Protein AF-A0A2Z6P5Q9-F1 (afdb_monomer)

Sequence (227 aa):
MSSSTPSVDDLASAINTLILSQQSFQTSVANDIHDLRSRLGPPGFTPPPREITPTTTIKLDIPRFDGTDPLGWIFKITQFFDYHSTPEDQRLRIASFYMDGEALTWFQWMHQNGQLMTWTTFLHALETRFAPSQYEDPKGALFKLSQTTSVKEYQAQFESLANHIVGLPPSCYLSCFISGLKPAIRREVLAFQPVTLVQAISLAKLQEEKFADRGSQQPRSTQSNNH

Mean predicted aligned error: 17.82 Å

Structure (mmCIF, N/CA/C/O backbone):
data_AF-A0A2Z6P5Q9-F1
#
_entry.id   AF-A0A2Z6P5Q9-F1
#
loop_
_atom_site.group_PDB
_atom_site.id
_atom_site.type_symbol
_atom_site.label_atom_id
_atom_site.label_alt_id
_atom_site.label_comp_id
_atom_site.label_asym_id
_atom_site.label_entity_id
_atom_site.label_seq_id
_atom_site.pdbx_PDB_ins_code
_atom_site.Cartn_x
_atom_site.Cartn_y
_atom_site.Cartn_z
_atom_site.occupancy
_atom_site.B_iso_or_equiv
_atom_site.auth_seq_id
_atom_site.auth_comp_id
_atom_site.auth_asym_id
_atom_site.auth_atom_id
_atom_site.pdbx_PDB_model_num
ATOM 1 N N . MET A 1 1 ? -7.887 -68.429 -63.163 1.00 44.84 1 MET A N 1
ATOM 2 C CA . MET A 1 1 ? -8.112 -67.096 -62.567 1.00 44.84 1 MET A CA 1
ATOM 3 C C . MET A 1 1 ? -8.786 -66.255 -63.637 1.00 44.84 1 MET A C 1
ATOM 5 O O . MET A 1 1 ? -8.120 -65.841 -64.573 1.00 44.84 1 MET A O 1
ATOM 9 N N . SER A 1 2 ? -10.115 -66.166 -63.600 1.00 42.38 2 SER A N 1
ATOM 10 C CA . SER A 1 2 ? -10.920 -65.564 -64.668 1.00 42.38 2 SER A CA 1
ATOM 11 C C . SER A 1 2 ? -10.861 -64.039 -64.579 1.00 42.38 2 SER A C 1
ATOM 13 O O . SER A 1 2 ? -11.285 -63.472 -63.577 1.00 42.38 2 SER A O 1
ATOM 15 N N . SER A 1 3 ? -10.332 -63.378 -65.606 1.00 54.75 3 SER A N 1
ATOM 16 C CA . SER A 1 3 ? -10.448 -61.930 -65.784 1.00 54.75 3 SER A CA 1
ATOM 17 C C . SER A 1 3 ? -11.785 -61.633 -66.464 1.00 54.75 3 SER A C 1
ATOM 19 O O . SER A 1 3 ? -11.907 -61.782 -67.681 1.00 54.75 3 SER A O 1
ATOM 21 N N . SER A 1 4 ? -12.802 -61.274 -65.683 1.00 61.75 4 SER A N 1
ATOM 22 C CA . SER A 1 4 ? -14.088 -60.830 -66.224 1.00 61.75 4 SER A CA 1
ATOM 23 C C . SER A 1 4 ? -13.901 -59.497 -66.948 1.00 61.75 4 SE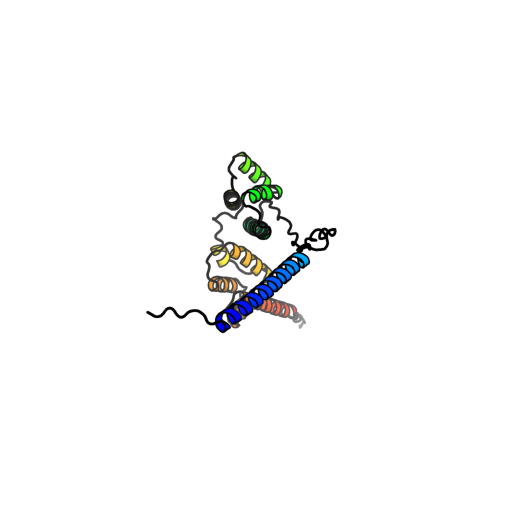R A C 1
ATOM 25 O O . SER A 1 4 ? -13.450 -58.520 -66.355 1.00 61.75 4 SER A O 1
ATOM 27 N N . THR A 1 5 ? -14.218 -59.466 -68.240 1.00 68.12 5 THR A N 1
ATOM 28 C CA . THR A 1 5 ? -14.309 -58.231 -69.024 1.00 68.12 5 THR A CA 1
ATOM 29 C C . THR A 1 5 ? -15.456 -57.377 -68.475 1.00 68.12 5 THR A C 1
ATOM 31 O O . THR A 1 5 ? -16.544 -57.933 -68.301 1.00 68.12 5 THR A O 1
ATOM 34 N N . PRO A 1 6 ? -15.256 -56.075 -68.196 1.00 68.69 6 PRO A N 1
ATOM 35 C CA . PRO A 1 6 ? -16.324 -55.220 -67.681 1.00 68.69 6 PRO A CA 1
ATOM 36 C C . PRO A 1 6 ? -17.496 -55.182 -68.671 1.00 68.69 6 PRO A C 1
ATOM 38 O O . PRO A 1 6 ? -17.287 -55.048 -69.880 1.00 68.69 6 PRO A O 1
ATOM 41 N N . SER A 1 7 ? -18.718 -55.345 -68.158 1.00 78.00 7 SER A N 1
ATOM 42 C CA . SER A 1 7 ? -19.945 -55.292 -68.957 1.00 78.00 7 SER A CA 1
ATOM 43 C C . SER A 1 7 ? -20.171 -53.875 -69.497 1.00 78.00 7 SER A C 1
ATOM 45 O O . SER A 1 7 ? -19.699 -52.890 -68.926 1.00 78.00 7 SER A O 1
ATOM 47 N N . VAL A 1 8 ? -20.939 -53.747 -70.581 1.00 77.00 8 VAL A N 1
ATOM 48 C CA . VAL A 1 8 ? -21.380 -52.440 -71.105 1.00 77.00 8 VAL A CA 1
ATOM 49 C C . VAL A 1 8 ? -22.119 -51.638 -70.025 1.00 77.00 8 VAL A C 1
ATOM 51 O O . VAL A 1 8 ? -21.954 -50.421 -69.946 1.00 77.00 8 VAL A O 1
ATOM 54 N N . ASP A 1 9 ? -22.855 -52.319 -69.144 1.00 77.50 9 ASP A N 1
ATOM 55 C CA . ASP A 1 9 ? -23.535 -51.702 -68.001 1.00 77.50 9 ASP A CA 1
ATOM 56 C C . ASP A 1 9 ? -22.552 -51.151 -66.955 1.00 77.50 9 ASP A C 1
ATOM 58 O O . ASP A 1 9 ? -22.764 -50.062 -66.414 1.00 77.50 9 ASP A O 1
ATOM 62 N N . ASP A 1 10 ? -21.429 -51.842 -66.726 1.00 77.31 10 ASP A N 1
ATOM 63 C CA . ASP A 1 10 ? -20.377 -51.372 -65.818 1.00 77.31 10 ASP A CA 1
ATOM 64 C C . ASP A 1 10 ? -19.734 -50.096 -66.373 1.00 77.31 10 ASP A C 1
ATOM 66 O O . ASP A 1 10 ? -19.530 -49.127 -65.638 1.00 77.31 10 ASP A O 1
ATOM 70 N N . LEU A 1 11 ? -19.492 -50.045 -67.688 1.00 77.00 11 LEU A N 1
ATOM 71 C CA . LEU A 1 11 ? -18.966 -48.852 -68.352 1.00 77.00 11 LEU A CA 1
ATOM 72 C C . LEU A 1 11 ? -19.962 -47.683 -68.298 1.00 77.00 11 LEU A C 1
ATOM 74 O O . LEU A 1 11 ? -19.565 -46.552 -68.013 1.00 77.00 11 LEU A O 1
ATOM 78 N N . ALA A 1 12 ? -21.253 -47.945 -68.514 1.00 80.75 12 ALA A N 1
ATOM 79 C CA . ALA A 1 12 ? -22.299 -46.930 -68.403 1.00 80.75 12 ALA A CA 1
ATOM 80 C C . ALA A 1 12 ? -22.389 -46.364 -66.973 1.00 80.75 12 ALA A C 1
ATOM 82 O O . ALA A 1 12 ? -22.497 -45.150 -66.787 1.00 80.75 12 ALA A O 1
ATOM 83 N N . SER A 1 13 ? -22.274 -47.220 -65.952 1.00 83.31 13 SER A N 1
ATOM 84 C CA . SER A 1 13 ? -22.264 -46.797 -64.546 1.00 83.31 13 SER A CA 1
ATOM 85 C C . SER A 1 13 ? -21.038 -45.940 -64.197 1.00 83.31 13 SER A C 1
ATOM 87 O O . SER A 1 13 ? -21.164 -44.917 -63.516 1.00 83.31 13 SER A O 1
ATOM 89 N N . ALA A 1 14 ? -19.865 -46.294 -64.730 1.00 82.88 14 ALA A N 1
ATOM 90 C CA . ALA A 1 14 ? -18.630 -45.542 -64.543 1.00 82.88 14 ALA A CA 1
ATOM 91 C C . ALA A 1 14 ? -18.698 -44.162 -65.215 1.00 82.88 14 ALA A C 1
ATOM 93 O O . ALA A 1 14 ? -18.293 -43.168 -64.613 1.00 82.88 14 ALA A O 1
ATOM 94 N N . ILE A 1 15 ? -19.276 -44.074 -66.418 1.00 87.06 15 ILE A N 1
ATOM 95 C CA . ILE A 1 15 ? -19.499 -42.798 -67.115 1.00 87.06 15 ILE A CA 1
ATOM 96 C C . ILE A 1 15 ? -20.460 -41.910 -66.320 1.00 87.06 15 ILE A C 1
ATOM 98 O O . ILE A 1 15 ? -20.162 -40.738 -66.098 1.00 87.06 15 ILE A O 1
ATOM 102 N N . ASN A 1 16 ? -21.572 -42.459 -65.828 1.00 85.00 16 ASN A N 1
ATOM 103 C CA . ASN A 1 16 ? -22.521 -41.693 -65.016 1.00 85.00 16 ASN A CA 1
ATOM 104 C C . ASN A 1 16 ? -21.884 -41.197 -63.710 1.00 85.00 16 ASN A C 1
ATOM 106 O O . ASN A 1 16 ? -22.099 -40.054 -63.307 1.00 85.00 16 ASN A O 1
ATOM 110 N N . THR A 1 17 ? -21.034 -42.017 -63.090 1.00 87.38 17 THR A N 1
ATOM 111 C CA . THR A 1 17 ? -20.282 -41.636 -61.887 1.00 87.38 17 THR A CA 1
ATOM 112 C C . THR A 1 17 ? -19.279 -40.525 -62.191 1.00 87.38 17 THR A C 1
ATOM 114 O O . THR A 1 17 ? -19.157 -39.576 -61.416 1.00 87.38 17 THR A O 1
ATOM 117 N N . LEU A 1 18 ? -18.604 -40.585 -63.342 1.00 90.62 18 LEU A N 1
ATOM 118 C CA . LEU A 1 18 ? -17.686 -39.537 -63.776 1.00 90.62 18 LEU A CA 1
ATOM 119 C C . LEU A 1 18 ? -18.416 -38.219 -64.070 1.00 90.62 18 LEU A C 1
ATOM 121 O O . LEU A 1 18 ? -17.925 -37.155 -63.700 1.00 90.62 18 LEU A O 1
ATOM 125 N N . ILE A 1 19 ? -19.600 -38.272 -64.685 1.00 89.44 19 ILE A N 1
ATOM 126 C CA . ILE A 1 19 ? -20.423 -37.083 -64.949 1.00 89.44 19 ILE A CA 1
ATOM 127 C C . ILE A 1 19 ? -20.865 -36.435 -63.631 1.00 89.44 19 ILE A C 1
ATOM 129 O O . ILE A 1 19 ? -20.720 -35.223 -63.467 1.00 89.44 19 ILE A O 1
ATOM 133 N N . LEU A 1 20 ? -21.334 -37.230 -62.666 1.00 85.38 20 LEU A N 1
ATOM 134 C CA . LEU A 1 20 ? -21.718 -36.735 -61.339 1.00 85.38 20 LEU A CA 1
ATOM 135 C C . LEU A 1 20 ? -20.521 -36.145 -60.580 1.00 85.38 20 LEU A C 1
ATOM 137 O O . LEU A 1 20 ? -20.642 -35.090 -59.958 1.00 85.38 20 LEU A O 1
ATOM 141 N N . SER A 1 21 ? -19.351 -36.782 -60.678 1.00 86.06 21 SER A N 1
ATOM 142 C CA . SER A 1 21 ? -18.086 -36.272 -60.135 1.00 86.06 21 SER A CA 1
ATOM 143 C C . SER A 1 21 ? -17.673 -34.943 -60.774 1.00 86.06 21 SER A C 1
ATOM 145 O O . SER A 1 21 ? -17.212 -34.041 -60.075 1.00 86.06 21 SER A O 1
ATOM 147 N N . GLN A 1 22 ? -17.847 -34.790 -62.088 1.00 86.88 22 GLN A N 1
ATOM 148 C CA . GLN A 1 22 ? -17.528 -33.544 -62.778 1.00 86.88 22 GLN A CA 1
ATOM 149 C C . GLN A 1 22 ? -18.474 -32.414 -62.346 1.00 86.88 22 GLN A C 1
ATOM 151 O O . GLN A 1 22 ? -18.020 -31.298 -62.095 1.00 86.88 22 GLN A O 1
ATOM 156 N N . GLN A 1 23 ? -19.773 -32.698 -62.218 1.00 83.69 23 GLN A N 1
ATOM 157 C CA . GLN A 1 23 ? -20.769 -31.717 -61.777 1.00 83.69 23 GLN A CA 1
ATOM 158 C C . GLN A 1 23 ? -20.545 -31.277 -60.324 1.00 83.69 23 GLN A C 1
ATOM 160 O O . GLN A 1 23 ? -20.629 -30.084 -60.020 1.00 83.69 23 GLN A O 1
ATOM 165 N N . SER A 1 24 ? -20.210 -32.208 -59.425 1.00 84.19 24 SER A N 1
ATOM 166 C CA . SER A 1 24 ? -19.906 -31.874 -58.029 1.00 84.19 24 SER A CA 1
ATOM 167 C C . SER A 1 24 ? -18.632 -31.037 -57.912 1.00 84.19 24 SER A C 1
ATOM 169 O O . SER A 1 24 ? -18.621 -30.046 -57.181 1.00 84.19 24 SER A O 1
ATOM 171 N N . PHE A 1 25 ? -17.599 -31.354 -58.698 1.00 85.44 25 PHE A N 1
ATOM 172 C CA . PHE A 1 25 ? -16.375 -30.559 -58.755 1.00 85.44 25 PHE A CA 1
ATOM 173 C C . PHE A 1 25 ? -16.634 -29.140 -59.279 1.00 85.44 25 PHE A C 1
ATOM 175 O O . PHE A 1 25 ? -16.208 -28.171 -58.654 1.00 85.44 25 PHE A O 1
ATOM 182 N N . GLN A 1 26 ? -17.390 -28.993 -60.374 1.00 80.56 26 GLN A N 1
ATOM 183 C CA . GLN A 1 26 ? -17.768 -27.676 -60.903 1.00 80.56 26 GLN A CA 1
ATOM 184 C C . GLN A 1 26 ? -18.549 -26.849 -59.876 1.00 80.56 26 GLN A C 1
ATOM 186 O O . GLN A 1 26 ? -18.298 -25.653 -59.734 1.00 80.56 26 GLN A O 1
ATOM 191 N N . THR A 1 27 ? -19.448 -27.486 -59.123 1.00 78.94 27 THR A N 1
ATOM 192 C CA . THR A 1 27 ? -20.225 -26.821 -58.067 1.00 78.94 27 THR A CA 1
ATOM 193 C C . THR A 1 27 ? -19.330 -26.380 -56.907 1.00 78.94 27 THR A C 1
ATOM 195 O O . THR A 1 27 ? -19.470 -25.260 -56.420 1.00 78.94 27 THR A O 1
ATOM 198 N N . SER A 1 28 ? -18.370 -27.216 -56.496 1.00 79.31 28 SER A N 1
ATOM 199 C CA . SER A 1 28 ? -17.395 -26.866 -55.454 1.00 79.31 28 SER A CA 1
ATOM 200 C C . SER A 1 28 ? -16.553 -25.659 -55.862 1.00 79.31 28 SER A C 1
ATOM 202 O O . SER A 1 28 ? -16.477 -24.688 -55.118 1.00 79.31 28 SER A O 1
ATOM 204 N N . VAL A 1 29 ? -15.998 -25.674 -57.077 1.00 79.38 29 VAL A N 1
ATOM 205 C CA . VAL A 1 29 ? -15.179 -24.567 -57.590 1.00 79.38 29 VAL A CA 1
ATOM 206 C C . VAL A 1 29 ? -16.006 -23.287 -57.732 1.00 79.38 29 VAL A C 1
ATOM 208 O O . VAL A 1 29 ? -15.522 -22.205 -57.408 1.00 79.38 29 VAL A O 1
ATOM 211 N N . ALA A 1 30 ? -17.264 -23.383 -58.173 1.00 76.38 30 ALA A N 1
ATOM 212 C CA . ALA A 1 30 ? -18.156 -22.229 -58.254 1.00 76.38 30 ALA A CA 1
ATOM 213 C C . ALA A 1 30 ? -18.437 -21.616 -56.871 1.00 76.38 30 ALA A C 1
ATOM 215 O O . ALA A 1 30 ? -18.427 -20.392 -56.737 1.00 76.38 30 ALA A O 1
ATOM 216 N N . ASN A 1 31 ? -18.630 -22.452 -55.847 1.00 75.44 31 ASN A N 1
ATOM 217 C CA . ASN A 1 31 ? -18.832 -22.006 -54.470 1.00 75.44 31 ASN A CA 1
ATOM 218 C C . ASN A 1 31 ? -17.563 -21.380 -53.878 1.00 75.44 31 ASN A C 1
ATOM 220 O O . ASN A 1 31 ? -17.653 -20.323 -53.260 1.00 75.44 31 ASN A O 1
ATOM 224 N N . ASP A 1 32 ? -16.388 -21.960 -54.130 1.00 74.06 32 ASP A N 1
ATOM 225 C CA . ASP A 1 32 ? -15.107 -21.408 -53.673 1.00 74.06 32 ASP A CA 1
ATOM 226 C C . ASP A 1 32 ? -14.808 -20.056 -54.336 1.00 74.06 32 ASP A C 1
ATOM 228 O O . ASP A 1 32 ? -14.392 -19.105 -53.673 1.00 74.06 32 ASP A O 1
ATOM 232 N N . ILE A 1 33 ? -15.082 -19.922 -55.640 1.00 73.88 33 ILE A N 1
ATOM 233 C CA . ILE A 1 33 ? -14.971 -18.641 -56.353 1.00 73.88 33 ILE A CA 1
ATOM 234 C C . ILE A 1 33 ? -15.981 -17.629 -55.805 1.00 73.88 33 ILE A C 1
ATOM 236 O O . ILE A 1 33 ? -15.658 -16.444 -55.696 1.00 73.88 33 ILE A O 1
ATOM 240 N N . HIS A 1 34 ? -17.191 -18.065 -55.448 1.00 70.44 34 HIS A N 1
ATOM 241 C CA . HIS A 1 34 ? -18.186 -17.193 -54.834 1.00 70.44 34 HIS A CA 1
ATOM 242 C C . HIS A 1 34 ? -17.750 -16.724 -53.436 1.00 70.44 34 HIS A C 1
ATOM 244 O O . HIS A 1 34 ? -17.885 -15.535 -53.159 1.00 70.44 34 HIS A O 1
ATOM 250 N N . ASP A 1 35 ? -17.152 -17.595 -52.611 1.00 71.75 35 ASP A N 1
ATOM 251 C CA . ASP A 1 35 ? -16.591 -17.244 -51.293 1.00 71.75 35 ASP A CA 1
ATOM 252 C C . ASP A 1 35 ? -15.390 -16.290 -51.413 1.00 71.75 35 ASP A C 1
ATOM 254 O O . ASP A 1 35 ? -15.268 -15.304 -50.687 1.00 71.75 35 ASP A O 1
ATOM 258 N N . LEU A 1 36 ? -14.517 -16.511 -52.398 1.00 66.25 36 LEU A N 1
ATOM 259 C CA . LEU A 1 36 ? -13.428 -15.584 -52.716 1.00 66.25 36 LEU A CA 1
ATOM 260 C C . LEU A 1 36 ? -13.959 -14.222 -53.177 1.00 66.25 36 LEU A C 1
ATOM 262 O O . LEU A 1 36 ? -13.416 -13.187 -52.793 1.00 66.25 36 LEU A O 1
ATOM 266 N N . ARG A 1 37 ? -15.038 -14.202 -53.965 1.00 62.28 37 ARG A N 1
ATOM 267 C CA . ARG A 1 37 ? -15.659 -12.971 -54.471 1.00 62.28 37 ARG A CA 1
ATOM 268 C C . ARG A 1 37 ? -16.486 -12.233 -53.417 1.00 62.28 37 ARG A C 1
ATOM 270 O O . ARG A 1 37 ? -16.629 -11.024 -53.528 1.00 62.28 37 ARG A O 1
ATOM 277 N N . SER A 1 38 ? -17.016 -12.913 -52.405 1.00 62.75 38 SER A N 1
ATOM 278 C CA . SER A 1 38 ? -17.663 -12.264 -51.259 1.00 62.75 38 SER A CA 1
ATOM 279 C C . SER A 1 38 ? -16.641 -11.738 -50.243 1.00 62.75 38 SER A C 1
ATOM 281 O O . SER A 1 38 ? -16.897 -10.722 -49.598 1.00 62.75 38 SER A O 1
ATOM 283 N N . ARG A 1 39 ? -15.452 -12.353 -50.146 1.00 62.44 39 ARG A N 1
ATOM 284 C CA . ARG A 1 39 ? -14.313 -11.829 -49.363 1.00 62.44 39 ARG A CA 1
ATOM 285 C C . ARG A 1 39 ? -13.607 -10.651 -50.034 1.00 62.44 39 ARG A C 1
ATOM 287 O O . ARG A 1 39 ? -13.130 -9.748 -49.348 1.00 62.44 39 ARG A O 1
ATOM 294 N N . LEU A 1 40 ? -13.525 -10.654 -51.361 1.00 57.91 40 LEU A N 1
ATOM 295 C CA . LEU A 1 40 ? -13.003 -9.545 -52.152 1.00 57.91 40 LEU A CA 1
ATOM 296 C C . LEU A 1 40 ? -14.153 -8.581 -52.457 1.00 57.91 40 LEU A C 1
ATOM 298 O O . LEU A 1 40 ? -14.862 -8.736 -53.446 1.00 57.91 40 LEU A O 1
ATOM 302 N N . GLY A 1 41 ? -14.349 -7.586 -51.588 1.00 60.09 41 GLY A N 1
ATOM 303 C CA . GLY A 1 41 ? -15.299 -6.497 -51.831 1.00 60.09 41 GLY A CA 1
ATOM 304 C C . GLY A 1 41 ? -15.111 -5.845 -53.217 1.00 60.09 41 GLY A C 1
ATOM 305 O O . GLY A 1 41 ? -14.054 -5.992 -53.837 1.00 60.09 41 GLY A O 1
ATOM 306 N N . PRO A 1 42 ? -16.129 -5.135 -53.738 1.00 62.78 42 PRO A N 1
ATOM 307 C CA . PRO A 1 42 ? -16.100 -4.577 -55.088 1.00 62.78 42 PRO A CA 1
ATOM 308 C C . PRO A 1 42 ? -14.832 -3.735 -55.333 1.00 62.78 42 PRO A C 1
ATOM 310 O O . PRO A 1 42 ? -14.430 -2.962 -54.456 1.00 62.78 42 PRO A O 1
ATOM 313 N N . PRO A 1 43 ? -14.195 -3.859 -56.515 1.00 55.94 43 PRO A N 1
ATOM 314 C CA . PRO A 1 43 ? -12.961 -3.146 -56.815 1.00 55.94 43 PRO A CA 1
ATOM 315 C C . PRO A 1 43 ? -13.241 -1.640 -56.817 1.00 55.94 43 PRO A C 1
ATOM 317 O O . PRO A 1 43 ? -13.977 -1.142 -57.666 1.00 55.94 43 PRO A O 1
ATOM 320 N N . GLY A 1 44 ? -12.686 -0.926 -55.836 1.00 57.66 44 GLY A N 1
ATOM 321 C CA . GLY A 1 44 ? -12.833 0.527 -55.694 1.00 57.66 44 GLY A CA 1
ATOM 322 C C . GLY A 1 44 ? -13.221 1.013 -54.298 1.00 57.66 44 GLY A C 1
ATOM 323 O O . GLY A 1 44 ? -13.063 2.197 -54.022 1.00 57.66 44 GLY A O 1
ATOM 324 N N . PHE A 1 45 ? -13.651 0.129 -53.394 1.00 54.50 45 PHE A N 1
ATOM 325 C CA . PHE A 1 45 ? -13.814 0.479 -51.982 1.00 54.50 45 PHE A CA 1
ATOM 326 C C . PHE A 1 45 ? -12.633 -0.074 -51.190 1.00 54.50 45 PHE A C 1
ATOM 328 O O . PHE A 1 45 ? -12.605 -1.244 -50.815 1.00 54.50 45 PHE A O 1
ATOM 335 N N . THR A 1 46 ? -11.639 0.776 -50.923 1.00 60.25 46 THR A N 1
ATOM 336 C CA . THR A 1 46 ? -10.756 0.536 -49.779 1.00 60.25 46 THR A CA 1
ATOM 337 C C . THR A 1 46 ? -11.655 0.334 -48.560 1.00 60.25 46 THR A C 1
ATOM 339 O O . THR A 1 46 ? -12.560 1.157 -48.374 1.00 60.25 46 THR A O 1
ATOM 342 N N . PRO A 1 47 ? -11.460 -0.709 -47.731 1.00 58.03 47 PRO A N 1
ATOM 343 C CA . PRO A 1 47 ? -12.123 -0.721 -46.438 1.00 58.03 47 PRO A CA 1
ATOM 344 C C . PRO A 1 47 ? -11.805 0.627 -45.777 1.00 58.03 47 PRO A C 1
ATOM 346 O O . PRO A 1 47 ? -10.646 1.061 -45.866 1.00 58.03 47 PRO A O 1
ATOM 349 N N . PRO A 1 48 ? -12.788 1.331 -45.178 1.00 59.12 48 PRO A N 1
ATOM 350 C CA . PRO A 1 48 ? -12.445 2.461 -44.328 1.00 59.12 48 PRO A CA 1
ATOM 351 C C . PRO A 1 48 ? -11.346 1.962 -43.382 1.00 59.12 48 PRO A C 1
ATOM 353 O O . PRO A 1 48 ? -11.420 0.791 -42.970 1.00 59.12 48 PRO A O 1
ATOM 356 N N . PRO A 1 49 ? -10.291 2.761 -43.108 1.00 55.69 49 PRO A N 1
ATOM 357 C CA . PRO A 1 49 ? -9.289 2.380 -42.123 1.00 55.69 49 PRO A CA 1
ATOM 358 C C . PRO A 1 49 ? -10.062 1.819 -40.948 1.00 55.69 49 PRO A C 1
ATOM 360 O O . PRO A 1 49 ? -11.022 2.472 -40.539 1.00 55.69 49 PRO A O 1
ATOM 363 N N . ARG A 1 50 ? -9.750 0.587 -40.511 1.00 54.41 50 ARG A N 1
ATOM 364 C CA . ARG A 1 50 ? -10.366 0.034 -39.305 1.00 54.41 50 ARG A CA 1
ATOM 365 C C . ARG A 1 50 ? -10.274 1.158 -38.296 1.00 54.41 50 ARG A C 1
ATOM 367 O O . ARG A 1 50 ? -9.163 1.490 -37.880 1.00 54.41 50 ARG A O 1
ATOM 374 N N . GLU A 1 51 ? -11.405 1.791 -37.992 1.00 47.47 51 GLU A N 1
ATOM 375 C CA . GLU A 1 51 ? -11.491 2.630 -36.827 1.00 47.47 51 GLU A CA 1
ATOM 376 C C . GLU A 1 51 ? -11.170 1.625 -35.746 1.00 47.47 51 GLU A C 1
ATOM 378 O O . GLU A 1 51 ? -11.933 0.695 -35.471 1.00 47.47 51 GLU A O 1
ATOM 383 N N . ILE A 1 52 ? -9.931 1.711 -35.266 1.00 54.59 52 ILE A N 1
ATOM 384 C CA . ILE A 1 52 ? -9.552 1.190 -33.980 1.00 54.59 52 ILE A CA 1
ATOM 385 C C . ILE A 1 52 ? -10.559 1.915 -33.111 1.00 54.59 52 ILE A C 1
ATOM 387 O O . ILE A 1 52 ? -10.371 3.089 -32.794 1.00 54.59 52 ILE A O 1
ATOM 391 N N . THR A 1 53 ? -11.697 1.264 -32.854 1.00 47.66 53 THR A N 1
ATOM 392 C CA . THR A 1 53 ? -12.579 1.640 -31.766 1.00 47.66 53 THR A CA 1
ATOM 393 C C . THR A 1 53 ? -11.605 1.938 -30.653 1.00 47.66 53 THR A C 1
ATOM 395 O O . THR A 1 53 ? -10.782 1.051 -30.386 1.00 47.66 53 THR A O 1
ATOM 398 N N . PRO A 1 54 ? -11.563 3.162 -30.104 1.00 46.78 54 PRO A N 1
ATOM 399 C CA . PRO A 1 54 ? -10.708 3.400 -28.975 1.00 46.78 54 PRO A CA 1
ATOM 400 C C . PRO A 1 54 ? -11.216 2.408 -27.942 1.00 46.78 54 PRO A C 1
ATOM 402 O O . PRO A 1 54 ? -12.260 2.612 -27.324 1.00 46.78 54 PRO A O 1
ATOM 405 N N . THR A 1 55 ? -10.503 1.286 -27.798 1.00 46.97 55 THR A N 1
ATOM 406 C CA . THR A 1 55 ? -10.414 0.584 -26.540 1.00 46.97 55 THR A CA 1
ATOM 407 C C . THR A 1 55 ? -10.189 1.745 -25.611 1.00 46.97 55 THR A C 1
ATOM 409 O O . THR A 1 55 ? -9.229 2.493 -25.811 1.00 46.97 55 THR A O 1
ATOM 412 N N . THR A 1 56 ? -11.153 2.027 -24.747 1.00 47.66 56 THR A N 1
ATOM 413 C CA . THR A 1 56 ? -11.004 3.030 -23.710 1.00 47.66 56 THR A CA 1
ATOM 414 C C . THR A 1 56 ? -9.856 2.526 -22.852 1.00 47.66 56 THR A C 1
ATOM 416 O O . THR A 1 56 ? -10.064 1.850 -21.850 1.00 47.66 56 THR A O 1
ATOM 419 N N . THR A 1 57 ? -8.629 2.738 -23.327 1.00 55.19 57 THR A N 1
ATOM 420 C CA . THR A 1 57 ? -7.399 2.543 -22.602 1.00 55.19 57 THR A CA 1
ATOM 421 C C . THR A 1 57 ? -7.571 3.533 -21.491 1.00 55.19 57 THR A C 1
ATOM 423 O O . THR A 1 57 ? -7.584 4.745 -21.734 1.00 55.19 57 THR A O 1
ATOM 426 N N . ILE A 1 58 ? -7.855 3.010 -20.305 1.00 68.12 58 ILE A N 1
ATOM 427 C CA . ILE A 1 58 ? -7.912 3.820 -19.106 1.00 68.12 58 ILE A CA 1
ATOM 428 C C . ILE A 1 58 ? -6.583 4.562 -19.110 1.00 68.12 58 ILE A C 1
ATOM 430 O O . ILE A 1 58 ? -5.521 3.939 -19.091 1.00 68.12 58 ILE A O 1
ATOM 434 N N . LYS A 1 59 ? -6.645 5.884 -19.281 1.00 68.75 59 LYS A N 1
ATOM 435 C CA . LYS A 1 59 ? -5.455 6.719 -19.305 1.00 68.75 59 LYS A CA 1
ATOM 436 C C . LYS A 1 59 ? -4.990 6.815 -17.861 1.00 68.75 59 LYS A C 1
ATOM 438 O O . LYS A 1 59 ? -5.421 7.692 -17.122 1.00 68.75 59 LYS A O 1
ATOM 443 N N . LEU A 1 60 ? -4.215 5.821 -17.446 1.00 79.81 60 LEU A N 1
ATOM 444 C CA . LEU A 1 60 ? -3.526 5.832 -16.173 1.00 79.81 60 LEU A CA 1
ATOM 445 C C . LEU A 1 60 ? -2.368 6.816 -16.308 1.00 79.81 60 LEU A C 1
ATOM 447 O O . LEU A 1 60 ? -1.579 6.730 -17.248 1.00 79.81 60 LEU A O 1
ATOM 451 N N . ASP A 1 61 ? -2.290 7.771 -15.393 1.00 84.00 61 ASP A N 1
ATOM 452 C CA . ASP A 1 61 ? -1.113 8.620 -15.290 1.00 84.00 61 ASP A CA 1
ATOM 453 C C . ASP A 1 61 ? -0.004 7.855 -14.567 1.00 84.00 61 ASP A C 1
ATOM 455 O O . ASP A 1 61 ? -0.248 7.100 -13.621 1.00 84.00 61 ASP A O 1
ATOM 459 N N . ILE A 1 62 ? 1.231 8.052 -15.024 1.00 87.69 62 ILE A N 1
ATOM 460 C CA . ILE A 1 62 ? 2.396 7.428 -14.403 1.00 87.69 62 ILE A C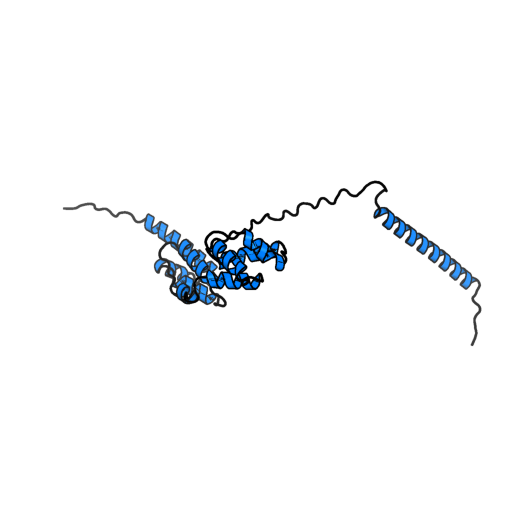A 1
ATOM 461 C C . ILE A 1 62 ? 2.621 8.082 -13.029 1.00 87.69 62 ILE A C 1
ATOM 463 O O . ILE A 1 62 ? 2.716 9.312 -12.951 1.00 87.69 62 ILE A O 1
ATOM 467 N N . PRO A 1 63 ? 2.711 7.294 -11.939 1.00 90.75 63 PRO A N 1
ATOM 468 C CA . PRO A 1 63 ? 2.920 7.839 -10.604 1.00 90.75 63 PRO A CA 1
ATOM 469 C C . PRO A 1 63 ? 4.304 8.488 -10.500 1.00 90.75 63 PRO A C 1
ATOM 471 O O . PRO A 1 63 ? 5.314 7.874 -10.849 1.00 90.75 63 PRO A O 1
ATOM 474 N N . ARG A 1 64 ? 4.359 9.717 -9.979 1.00 94.25 64 ARG A N 1
ATOM 475 C CA . ARG A 1 64 ? 5.621 10.401 -9.659 1.00 94.25 64 ARG A CA 1
ATOM 476 C C . ARG A 1 64 ? 6.190 9.884 -8.336 1.00 94.25 64 ARG A C 1
ATOM 478 O O . ARG A 1 64 ? 5.420 9.468 -7.470 1.00 94.25 64 ARG A O 1
ATOM 485 N N . PHE A 1 65 ? 7.513 9.897 -8.199 1.00 95.56 65 PHE A N 1
ATOM 486 C CA . PHE A 1 65 ? 8.218 9.457 -6.993 1.00 95.56 65 PHE A CA 1
ATOM 487 C C . PHE A 1 65 ? 9.163 10.535 -6.486 1.00 95.56 65 PHE A C 1
ATOM 489 O O . PHE A 1 65 ? 10.099 10.916 -7.182 1.00 95.56 65 PHE A O 1
ATOM 496 N N . ASP A 1 66 ? 8.940 10.986 -5.258 1.00 92.69 66 ASP A N 1
ATOM 497 C CA . ASP A 1 66 ? 9.761 11.984 -4.570 1.00 92.69 66 ASP A CA 1
ATOM 498 C C . ASP A 1 66 ? 10.654 11.387 -3.467 1.00 92.69 66 ASP A C 1
ATOM 500 O O . ASP A 1 66 ? 11.477 12.099 -2.891 1.00 92.69 66 ASP A O 1
ATOM 504 N N . GLY A 1 67 ? 10.518 10.084 -3.196 1.00 88.00 67 GLY A N 1
ATOM 505 C CA . GLY A 1 67 ? 11.172 9.380 -2.091 1.00 88.00 67 GLY A CA 1
ATOM 506 C C . GLY A 1 67 ? 10.197 8.839 -1.040 1.00 88.00 67 GLY A C 1
ATOM 507 O O . GLY A 1 67 ? 10.597 8.030 -0.206 1.00 88.00 67 GLY A O 1
ATOM 508 N N . THR A 1 68 ? 8.924 9.248 -1.074 1.00 87.38 68 THR A N 1
ATOM 509 C CA . THR A 1 68 ? 7.902 8.795 -0.120 1.00 87.38 68 THR A CA 1
ATOM 510 C C . THR A 1 68 ? 7.226 7.496 -0.563 1.00 87.38 68 THR A C 1
ATOM 512 O O . THR A 1 68 ? 6.997 7.282 -1.751 1.00 87.38 68 THR A O 1
ATOM 515 N N . ASP A 1 69 ? 6.907 6.619 0.399 1.00 84.62 69 ASP A N 1
ATOM 516 C CA . ASP A 1 69 ? 6.217 5.334 0.168 1.00 84.62 69 ASP A CA 1
ATOM 517 C C . ASP A 1 69 ? 6.790 4.522 -1.023 1.00 84.62 69 ASP A C 1
ATOM 519 O O . ASP A 1 69 ? 6.115 4.290 -2.033 1.00 84.62 69 ASP A O 1
ATOM 523 N N . PRO A 1 70 ? 8.058 4.079 -0.944 1.00 89.12 70 PRO A N 1
ATOM 524 C CA . PRO A 1 70 ? 8.723 3.396 -2.052 1.00 89.12 70 PRO A CA 1
ATOM 525 C C . PRO A 1 70 ? 8.019 2.103 -2.449 1.00 89.12 70 PRO A C 1
ATOM 527 O O . PRO A 1 70 ? 7.889 1.832 -3.637 1.00 89.12 70 PRO A O 1
ATOM 530 N N . LEU A 1 71 ? 7.517 1.314 -1.493 1.00 85.94 71 LEU A N 1
ATOM 531 C CA . LEU A 1 71 ? 6.831 0.060 -1.811 1.00 85.94 71 LEU A CA 1
ATOM 532 C C . LEU A 1 71 ? 5.499 0.312 -2.523 1.00 85.94 71 LEU A C 1
ATOM 534 O O . LEU A 1 71 ? 5.205 -0.351 -3.521 1.00 85.94 71 LEU A O 1
ATOM 538 N N . GLY A 1 72 ? 4.715 1.293 -2.063 1.00 87.50 72 GLY A N 1
ATOM 539 C CA . GLY A 1 72 ? 3.483 1.682 -2.739 1.00 87.50 72 GLY A CA 1
ATOM 540 C C . GLY A 1 72 ? 3.741 2.237 -4.138 1.00 87.50 72 GLY A C 1
ATOM 541 O O . GLY A 1 72 ? 2.992 1.922 -5.069 1.00 87.50 72 GLY A O 1
ATOM 542 N N . TRP A 1 73 ? 4.818 3.006 -4.329 1.00 93.25 73 TRP A N 1
ATOM 543 C CA . TRP A 1 73 ? 5.219 3.472 -5.656 1.00 93.25 73 TRP A CA 1
ATOM 544 C C . TRP A 1 73 ? 5.658 2.320 -6.570 1.00 93.25 73 TRP A C 1
ATOM 546 O O . TRP A 1 73 ? 5.127 2.211 -7.677 1.00 93.25 73 TRP A O 1
ATOM 556 N N . ILE A 1 74 ? 6.540 1.423 -6.102 1.00 92.00 74 ILE A N 1
ATOM 557 C CA . ILE A 1 74 ? 7.001 0.232 -6.844 1.00 92.00 74 ILE A CA 1
ATOM 558 C C . ILE A 1 74 ? 5.806 -0.612 -7.295 1.00 92.00 74 ILE A C 1
ATOM 560 O O . ILE A 1 74 ? 5.740 -1.026 -8.455 1.00 92.00 74 ILE A O 1
ATOM 564 N N . PHE A 1 75 ? 4.838 -0.842 -6.405 1.00 90.50 75 PHE A N 1
ATOM 565 C CA . PHE A 1 75 ? 3.626 -1.579 -6.741 1.00 90.50 75 PHE A CA 1
ATOM 566 C C . PHE A 1 75 ? 2.855 -0.891 -7.875 1.00 90.50 75 PHE A C 1
ATOM 568 O O . PHE A 1 75 ? 2.584 -1.512 -8.904 1.00 90.50 75 PHE A O 1
ATOM 575 N N . LYS A 1 76 ? 2.557 0.407 -7.737 1.00 92.56 76 LYS A N 1
ATOM 576 C CA . LYS A 1 76 ? 1.790 1.173 -8.735 1.00 92.56 76 LYS A CA 1
ATOM 577 C C . LYS A 1 76 ? 2.485 1.228 -10.096 1.00 92.56 76 LYS A C 1
ATOM 579 O O . LYS A 1 76 ? 1.835 0.985 -11.111 1.00 92.56 76 LYS A O 1
ATOM 584 N N . ILE A 1 77 ? 3.786 1.527 -10.136 1.00 94.19 77 ILE A N 1
ATOM 585 C CA . ILE A 1 77 ? 4.536 1.632 -11.397 1.00 94.19 77 ILE A CA 1
ATOM 586 C C . ILE A 1 77 ? 4.670 0.268 -12.089 1.00 94.19 77 ILE A C 1
ATOM 588 O O . ILE A 1 77 ? 4.588 0.188 -13.313 1.00 94.19 77 ILE A O 1
ATOM 592 N N . THR A 1 78 ? 4.797 -0.817 -11.318 1.00 93.38 78 THR A N 1
ATOM 593 C CA . THR A 1 78 ? 4.828 -2.182 -11.863 1.00 93.38 78 THR A CA 1
ATOM 594 C C . THR A 1 78 ? 3.479 -2.548 -12.477 1.00 93.38 78 THR A C 1
ATOM 596 O O . THR A 1 78 ? 3.436 -2.962 -13.631 1.00 93.38 78 THR A O 1
ATOM 599 N N . GLN A 1 79 ? 2.369 -2.288 -11.772 1.00 92.44 79 GLN A N 1
ATOM 600 C CA . GLN A 1 79 ? 1.020 -2.500 -12.313 1.00 92.44 79 GLN A CA 1
ATOM 601 C C . GLN A 1 79 ? 0.766 -1.683 -13.587 1.00 92.44 79 GLN A C 1
ATOM 603 O O . GLN A 1 79 ? 0.177 -2.196 -14.537 1.00 92.44 79 GLN A O 1
ATOM 608 N N . PHE A 1 80 ? 1.238 -0.432 -13.635 1.00 93.12 80 PHE A N 1
ATOM 609 C CA . PHE A 1 80 ? 1.153 0.404 -14.832 1.00 93.12 80 PHE A CA 1
ATOM 610 C C . PHE A 1 80 ? 1.880 -0.242 -16.021 1.00 93.12 80 PHE A C 1
ATOM 612 O O . PHE A 1 80 ? 1.299 -0.402 -17.096 1.00 93.12 80 PHE A O 1
ATOM 619 N N . PHE A 1 81 ? 3.138 -0.649 -15.835 1.00 94.06 81 PHE A N 1
ATOM 620 C CA . PHE A 1 81 ? 3.917 -1.257 -16.912 1.00 94.06 81 PHE A CA 1
ATOM 621 C C . PHE A 1 81 ? 3.365 -2.605 -17.361 1.00 94.06 81 PHE A C 1
ATOM 623 O O . PHE A 1 81 ? 3.407 -2.898 -18.555 1.00 94.06 81 PHE A O 1
ATOM 630 N N . ASP A 1 82 ? 2.824 -3.400 -16.444 1.00 92.19 82 ASP A N 1
ATOM 631 C CA . ASP A 1 82 ? 2.215 -4.684 -16.776 1.00 92.19 82 ASP A CA 1
ATOM 632 C C . ASP A 1 82 ? 0.909 -4.487 -17.560 1.00 92.19 82 ASP A C 1
ATOM 634 O O . ASP A 1 82 ? 0.719 -5.115 -18.603 1.00 92.19 82 ASP A O 1
ATOM 638 N N . TYR A 1 83 ? 0.057 -3.539 -17.148 1.00 90.69 83 TYR A N 1
ATOM 639 C CA . TYR A 1 83 ? -1.171 -3.187 -17.871 1.00 90.69 83 TYR A CA 1
ATOM 640 C C . TYR A 1 83 ? -0.887 -2.703 -19.300 1.00 90.69 83 TYR A C 1
ATOM 642 O O . TYR A 1 83 ? -1.548 -3.124 -20.249 1.00 90.69 83 TYR A O 1
ATOM 650 N N . HIS A 1 84 ? 0.132 -1.858 -19.474 1.00 89.25 84 HIS A N 1
ATOM 651 C CA . HIS A 1 84 ? 0.538 -1.350 -20.786 1.00 89.25 84 HIS A CA 1
ATOM 652 C C . HIS A 1 84 ? 1.477 -2.293 -21.555 1.00 89.25 84 HIS A C 1
ATOM 654 O O . HIS A 1 84 ? 1.927 -1.928 -22.640 1.00 89.25 84 HIS A O 1
ATOM 660 N N . SER A 1 85 ? 1.792 -3.481 -21.017 1.00 91.50 85 SER A N 1
ATOM 661 C CA . SER A 1 85 ? 2.757 -4.426 -21.605 1.00 91.50 85 SER A CA 1
ATOM 662 C C . SER A 1 85 ? 4.086 -3.755 -21.989 1.00 91.50 85 SER A C 1
ATOM 664 O O . SER A 1 85 ? 4.650 -4.001 -23.053 1.00 91.50 85 SER A O 1
ATOM 666 N N . THR A 1 86 ? 4.572 -2.856 -21.129 1.00 91.56 86 THR A N 1
ATOM 667 C CA . THR A 1 86 ? 5.783 -2.070 -21.383 1.00 91.56 86 THR A CA 1
ATOM 668 C C . THR A 1 86 ? 7.022 -2.969 -21.316 1.00 91.56 86 THR A C 1
ATOM 670 O O . THR A 1 86 ? 7.248 -3.589 -20.264 1.00 91.56 86 THR A O 1
ATOM 673 N N . PRO A 1 87 ? 7.845 -3.020 -22.384 1.00 93.38 87 PRO A N 1
ATOM 674 C CA . PRO A 1 87 ? 9.085 -3.793 -22.412 1.00 93.38 87 PRO A CA 1
ATOM 675 C C . PRO A 1 87 ? 10.046 -3.394 -21.287 1.00 93.38 87 PRO A C 1
ATOM 677 O O . PRO A 1 87 ? 10.196 -2.207 -20.989 1.00 93.38 87 PRO A O 1
ATOM 680 N N . GLU A 1 88 ? 10.695 -4.373 -20.651 1.00 91.25 88 GLU A N 1
ATOM 681 C CA . GLU A 1 88 ? 11.532 -4.148 -19.462 1.00 91.25 88 GLU A CA 1
ATOM 682 C C . GLU A 1 88 ? 12.696 -3.175 -19.718 1.00 91.25 88 GLU A C 1
ATOM 684 O O . GLU A 1 88 ? 12.996 -2.330 -18.872 1.00 91.25 88 GLU A O 1
ATOM 689 N N . ASP A 1 89 ? 13.286 -3.220 -20.912 1.00 90.94 89 ASP A N 1
ATOM 690 C CA . ASP A 1 89 ? 14.357 -2.327 -21.367 1.00 90.94 89 ASP A CA 1
ATOM 691 C C . ASP A 1 89 ? 13.924 -0.852 -21.447 1.00 90.94 89 ASP A C 1
ATOM 693 O O . ASP A 1 89 ? 14.752 0.055 -21.334 1.00 90.94 89 ASP A O 1
ATOM 697 N N . GLN A 1 90 ? 12.620 -0.591 -21.579 1.00 92.62 90 GLN A N 1
ATOM 698 C CA . GLN A 1 90 ? 12.063 0.761 -21.611 1.00 92.62 90 GLN A CA 1
ATOM 699 C C . GLN A 1 90 ? 11.620 1.264 -20.235 1.00 92.62 90 GLN A C 1
ATOM 701 O O . GLN A 1 90 ? 11.600 2.478 -20.014 1.00 92.62 90 GLN A O 1
ATOM 706 N N . ARG A 1 91 ? 11.305 0.366 -19.291 1.00 94.38 91 ARG A N 1
ATOM 707 C CA . ARG A 1 91 ? 10.749 0.718 -17.970 1.00 94.38 91 ARG A CA 1
ATOM 708 C C . ARG A 1 91 ? 11.639 1.690 -17.202 1.00 94.38 91 ARG A C 1
ATOM 710 O O . ARG A 1 91 ? 11.154 2.706 -16.713 1.00 94.38 91 ARG A O 1
ATOM 717 N N . LEU A 1 92 ? 12.948 1.425 -17.158 1.00 93.50 92 LEU A N 1
ATOM 718 C CA . LEU A 1 92 ? 13.912 2.278 -16.451 1.00 93.50 92 LEU A CA 1
ATOM 719 C C . LEU A 1 92 ? 13.976 3.689 -17.048 1.00 93.50 92 LEU A C 1
ATOM 721 O O . LEU A 1 92 ? 13.952 4.683 -16.322 1.00 93.50 92 LEU A O 1
ATOM 725 N N . ARG A 1 93 ? 14.012 3.778 -18.3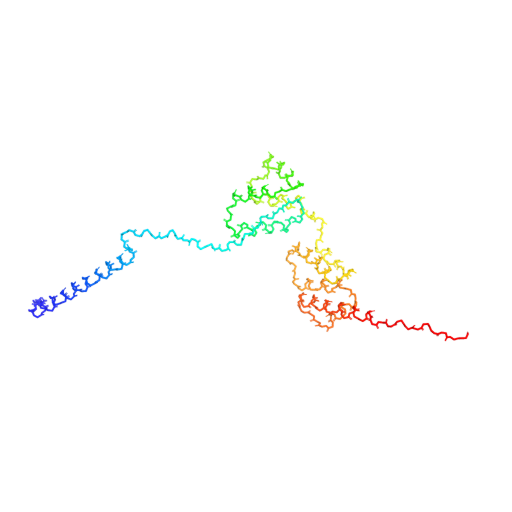83 1.00 92.19 93 ARG A N 1
ATOM 726 C CA . ARG A 1 93 ? 14.014 5.059 -19.093 1.00 92.19 93 ARG A CA 1
ATOM 727 C C . ARG A 1 93 ? 12.736 5.837 -18.800 1.00 92.19 93 ARG A C 1
ATOM 729 O O . ARG A 1 93 ? 12.818 7.020 -18.492 1.00 92.19 93 ARG A O 1
ATOM 736 N N . ILE A 1 94 ? 11.578 5.183 -18.861 1.00 93.44 94 ILE A N 1
ATOM 737 C CA . ILE A 1 94 ? 10.291 5.825 -18.583 1.00 93.44 94 ILE A CA 1
ATOM 738 C C . ILE A 1 94 ? 10.243 6.312 -17.133 1.00 93.44 94 ILE A C 1
ATOM 740 O O . ILE A 1 94 ? 9.976 7.487 -16.907 1.00 93.44 94 ILE A O 1
ATOM 744 N N . ALA A 1 95 ? 10.577 5.457 -16.164 1.00 93.62 95 ALA A N 1
ATOM 745 C CA . ALA A 1 95 ? 10.558 5.802 -14.744 1.00 93.62 95 ALA A CA 1
ATOM 746 C C . ALA A 1 95 ? 11.441 7.012 -14.409 1.00 93.62 95 ALA A C 1
ATOM 748 O O . ALA A 1 95 ? 11.056 7.824 -13.573 1.00 93.62 95 ALA A O 1
ATOM 749 N N . SER A 1 96 ? 12.573 7.185 -15.102 1.00 92.75 96 SER A N 1
ATOM 750 C CA . SER A 1 96 ? 13.466 8.331 -14.885 1.00 92.75 96 SER A CA 1
ATOM 751 C C . SER A 1 96 ? 12.795 9.697 -15.095 1.00 92.75 96 SER A C 1
ATOM 753 O O . SER A 1 96 ? 13.151 10.653 -14.411 1.00 92.75 96 SER A O 1
ATOM 755 N N . PHE A 1 97 ? 11.790 9.793 -15.978 1.00 93.38 97 PHE A N 1
ATOM 756 C CA . PHE A 1 97 ? 11.050 11.039 -16.228 1.00 93.38 97 PHE A CA 1
ATOM 757 C C . PHE A 1 97 ? 10.087 11.419 -15.098 1.00 93.38 97 PHE A C 1
ATOM 759 O O . PHE A 1 97 ? 9.650 12.566 -15.032 1.00 93.38 97 PHE A O 1
ATOM 766 N N . TYR A 1 98 ? 9.739 10.465 -14.235 1.00 94.69 98 TYR A N 1
ATOM 767 C CA . TYR A 1 98 ? 8.750 10.626 -13.167 1.00 94.69 98 TYR A CA 1
ATOM 768 C C . TYR A 1 98 ? 9.396 10.632 -11.778 1.00 94.69 98 TYR A C 1
ATOM 770 O O . TYR A 1 98 ? 8.712 10.480 -10.768 1.00 94.69 98 TYR A O 1
ATOM 778 N N . MET A 1 99 ? 10.713 10.827 -11.735 1.00 94.62 99 MET A N 1
ATOM 779 C CA . MET A 1 99 ? 11.470 11.060 -10.515 1.00 94.62 99 MET A CA 1
ATOM 780 C C . MET A 1 99 ? 11.468 12.538 -10.152 1.00 94.62 99 MET A C 1
ATOM 782 O O . MET A 1 99 ? 11.765 13.381 -10.995 1.00 94.62 99 MET A O 1
ATOM 786 N N . ASP A 1 100 ? 11.230 12.833 -8.879 1.00 94.94 100 ASP A N 1
ATOM 787 C CA . ASP A 1 100 ? 11.220 14.177 -8.313 1.00 94.94 100 ASP A CA 1
ATOM 788 C C . ASP A 1 100 ? 12.063 14.276 -7.042 1.00 94.94 100 ASP A C 1
ATOM 790 O O . ASP A 1 100 ? 12.465 13.276 -6.447 1.00 94.94 100 ASP A O 1
ATOM 794 N N . GLY A 1 101 ? 12.331 15.513 -6.617 1.00 94.25 101 GLY A N 1
ATOM 795 C CA . GLY A 1 101 ? 12.893 15.805 -5.299 1.00 94.25 101 GLY A CA 1
ATOM 796 C C . GLY A 1 101 ? 14.212 15.082 -5.004 1.00 94.25 101 GLY A C 1
ATOM 797 O O . GLY A 1 101 ? 15.149 15.090 -5.812 1.00 94.25 101 GLY A O 1
ATOM 798 N N . GLU A 1 102 ? 14.292 14.472 -3.817 1.00 91.56 102 GLU A N 1
ATOM 799 C CA . GLU A 1 102 ? 15.471 13.710 -3.388 1.00 91.56 102 GLU A CA 1
ATOM 800 C C . GLU A 1 102 ? 15.698 12.483 -4.283 1.00 91.56 102 GLU A C 1
ATOM 802 O O . GLU A 1 102 ? 16.839 12.200 -4.665 1.00 91.56 102 GLU A O 1
ATOM 807 N N . ALA A 1 103 ? 14.621 11.796 -4.680 1.00 94.19 103 ALA A N 1
ATOM 808 C CA . ALA A 1 103 ? 14.695 10.613 -5.531 1.00 94.19 103 ALA A CA 1
ATOM 809 C C . ALA A 1 103 ? 15.337 10.903 -6.895 1.00 94.19 103 ALA A C 1
ATOM 811 O O . ALA A 1 103 ? 16.177 10.123 -7.348 1.00 94.19 103 ALA A O 1
ATOM 812 N N . LEU A 1 104 ? 15.030 12.046 -7.518 1.00 94.69 104 LEU A N 1
ATOM 813 C CA . LEU A 1 104 ? 15.671 12.455 -8.773 1.00 94.69 104 LEU A CA 1
ATOM 814 C C . LEU A 1 104 ? 17.177 12.680 -8.609 1.00 94.69 104 LEU A C 1
ATOM 816 O O . LEU A 1 104 ? 17.969 12.204 -9.424 1.00 94.69 104 LEU A O 1
ATOM 820 N N . THR A 1 105 ? 17.576 13.381 -7.547 1.00 93.44 105 THR A N 1
ATOM 821 C CA . THR A 1 105 ? 18.991 13.677 -7.269 1.00 93.44 105 THR A CA 1
ATOM 822 C C . THR A 1 105 ? 19.784 12.382 -7.067 1.00 93.44 105 THR A C 1
ATOM 824 O O . THR A 1 105 ? 20.854 12.194 -7.650 1.00 93.44 105 THR A O 1
ATOM 827 N N . TRP A 1 106 ? 19.227 11.448 -6.294 1.00 94.06 106 TRP A N 1
ATOM 828 C CA . TRP A 1 106 ? 19.804 10.121 -6.087 1.00 94.06 106 TRP A CA 1
ATOM 829 C C . TRP A 1 106 ? 19.887 9.309 -7.387 1.00 94.06 106 TRP A C 1
ATOM 831 O O . TRP A 1 106 ? 20.934 8.726 -7.683 1.00 94.06 106 TRP A O 1
ATOM 841 N N . PHE A 1 107 ? 18.817 9.301 -8.187 1.00 93.31 107 PHE A N 1
ATOM 842 C CA . PHE A 1 107 ? 18.772 8.569 -9.452 1.00 93.31 107 PHE A CA 1
ATOM 843 C C . PHE A 1 107 ? 19.860 9.051 -10.416 1.00 93.31 107 PHE A C 1
ATOM 845 O O . PHE A 1 107 ? 20.575 8.234 -10.997 1.00 93.31 107 PHE A O 1
ATOM 852 N N . GLN A 1 108 ? 20.028 10.371 -10.556 1.00 92.62 108 GLN A N 1
ATOM 853 C CA . GLN A 1 108 ? 21.060 10.964 -11.409 1.00 92.62 108 GLN A CA 1
ATOM 854 C C . GLN A 1 108 ? 22.463 10.511 -10.998 1.00 92.62 108 GLN A C 1
ATOM 856 O O . GLN A 1 108 ? 23.241 10.087 -11.853 1.00 92.62 108 GLN A O 1
ATOM 861 N N . TRP A 1 109 ? 22.769 10.548 -9.698 1.00 92.19 109 TRP A N 1
ATOM 862 C CA . TRP A 1 109 ? 24.055 10.087 -9.179 1.00 92.19 109 TRP A CA 1
ATOM 863 C C . TRP A 1 109 ? 24.281 8.597 -9.471 1.00 92.19 109 TRP A C 1
ATOM 865 O O . TRP A 1 109 ? 25.314 8.226 -10.029 1.00 92.19 109 TRP A O 1
ATOM 875 N N . MET A 1 110 ? 23.305 7.737 -9.174 1.00 91.75 110 MET A N 1
ATOM 876 C CA . MET A 1 110 ? 23.412 6.294 -9.415 1.00 91.75 110 MET A CA 1
ATOM 877 C C . MET A 1 110 ? 23.565 5.952 -10.907 1.00 91.75 110 MET A C 1
ATOM 879 O O . MET A 1 110 ? 24.371 5.092 -11.271 1.00 91.75 110 MET A O 1
ATOM 883 N N . HIS A 1 111 ? 22.825 6.640 -11.780 1.00 89.50 111 HIS A N 1
ATOM 884 C CA . HIS A 1 111 ? 22.895 6.450 -13.228 1.00 89.50 111 HIS A CA 1
ATOM 885 C C . HIS A 1 111 ? 24.254 6.891 -13.795 1.00 89.50 111 HIS A C 1
ATOM 887 O O . HIS A 1 111 ? 24.848 6.172 -14.595 1.00 89.50 111 HIS A O 1
ATOM 893 N N . GLN A 1 112 ? 24.796 8.032 -13.347 1.00 90.12 112 GLN A N 1
ATOM 894 C CA . GLN A 1 112 ? 26.125 8.510 -13.762 1.00 90.12 112 GLN A CA 1
ATOM 895 C C . GLN A 1 112 ? 27.260 7.575 -13.327 1.00 90.12 112 GLN A C 1
ATOM 897 O O . GLN A 1 112 ? 28.238 7.418 -14.053 1.00 90.12 112 GLN A O 1
ATOM 902 N N . ASN A 1 113 ? 27.117 6.920 -12.173 1.00 89.44 113 ASN A N 1
ATOM 903 C CA . ASN A 1 113 ? 28.086 5.942 -11.667 1.00 89.44 113 ASN A CA 1
ATOM 904 C C . ASN A 1 113 ? 27.867 4.525 -12.223 1.00 89.44 113 ASN A C 1
ATOM 906 O O . ASN A 1 113 ? 28.485 3.566 -11.760 1.00 89.44 113 ASN A O 1
ATOM 910 N N . GLY A 1 114 ? 26.965 4.370 -13.194 1.00 87.25 114 GLY A N 1
ATOM 911 C CA . GLY A 1 114 ? 26.698 3.092 -13.836 1.00 87.25 114 GLY A CA 1
ATOM 912 C C . GLY A 1 114 ? 26.119 2.023 -12.899 1.00 87.25 114 GLY A C 1
ATOM 913 O O . GLY A 1 114 ? 26.287 0.832 -13.145 1.00 87.25 114 GLY A O 1
ATOM 914 N N . GLN A 1 115 ? 25.451 2.425 -11.817 1.00 84.12 115 GLN A N 1
ATOM 915 C CA . GLN A 1 115 ? 24.877 1.504 -10.829 1.00 84.12 115 GLN A CA 1
ATOM 916 C C . GLN A 1 115 ? 23.452 1.049 -11.194 1.00 84.12 115 GLN A C 1
ATOM 918 O O . GLN A 1 115 ? 22.943 0.093 -10.614 1.00 84.12 115 GLN A O 1
ATOM 923 N N . LEU A 1 116 ? 22.797 1.714 -12.155 1.00 86.31 116 LEU A N 1
ATOM 924 C CA . LEU A 1 116 ? 21.429 1.419 -12.599 1.00 86.31 116 LEU A CA 1
ATOM 925 C C . LEU A 1 116 ? 21.432 0.990 -14.065 1.00 86.31 116 LEU A C 1
ATOM 927 O O . LEU A 1 116 ? 21.348 1.828 -14.958 1.00 86.31 116 LEU A O 1
ATOM 931 N N . MET A 1 117 ? 21.544 -0.317 -14.300 1.00 84.25 117 MET A N 1
ATOM 932 C CA . MET A 1 117 ? 21.633 -0.882 -15.657 1.00 84.25 117 MET A CA 1
ATOM 933 C C . MET A 1 117 ? 20.350 -1.576 -16.105 1.00 84.25 117 MET A C 1
ATOM 935 O O . MET A 1 117 ? 20.074 -1.671 -17.296 1.00 84.25 117 MET A O 1
ATOM 939 N N . THR A 1 118 ? 19.559 -2.066 -15.154 1.00 90.38 118 THR A N 1
ATOM 940 C CA . THR A 1 118 ? 18.330 -2.818 -15.419 1.00 90.38 118 THR A CA 1
ATOM 941 C C . THR A 1 118 ? 17.197 -2.327 -14.529 1.00 90.38 118 THR A C 1
ATOM 943 O O . THR A 1 118 ? 17.432 -1.756 -13.457 1.00 90.38 118 THR A O 1
ATOM 946 N N . TRP A 1 119 ? 15.962 -2.594 -14.953 1.00 93.31 119 TRP A N 1
ATOM 947 C CA . TRP A 1 119 ? 14.771 -2.325 -14.152 1.00 93.31 119 TRP A CA 1
ATOM 948 C C . TRP A 1 119 ? 14.856 -2.993 -12.773 1.00 93.31 119 TRP A C 1
ATOM 950 O O . TRP A 1 119 ? 14.672 -2.336 -11.751 1.00 93.31 119 TRP A O 1
ATOM 960 N N . THR A 1 120 ? 15.258 -4.264 -12.737 1.00 90.38 120 THR A N 1
ATOM 961 C CA . THR A 1 120 ? 15.414 -5.037 -11.498 1.00 90.38 120 THR A CA 1
ATOM 962 C C . THR A 1 120 ? 16.453 -4.429 -10.547 1.00 90.38 120 THR A C 1
ATOM 964 O O . THR A 1 120 ? 16.166 -4.234 -9.366 1.00 90.38 120 THR A O 1
ATOM 967 N N . THR A 1 121 ? 17.640 -4.050 -11.046 1.00 90.69 121 THR A N 1
ATOM 968 C CA . THR A 1 121 ? 18.666 -3.385 -10.213 1.00 90.69 121 THR A CA 1
ATOM 969 C C . THR A 1 121 ? 18.183 -2.051 -9.657 1.00 90.69 121 THR A C 1
ATOM 971 O O . THR A 1 121 ? 18.518 -1.688 -8.532 1.00 90.69 121 THR A O 1
ATOM 974 N N . PHE A 1 122 ? 17.371 -1.336 -10.433 1.00 93.12 122 PHE A N 1
ATOM 975 C CA . PHE A 1 122 ? 16.801 -0.068 -10.018 1.00 93.12 122 PHE A CA 1
ATOM 976 C C . PHE A 1 122 ? 15.760 -0.230 -8.910 1.00 93.12 122 PHE A C 1
ATOM 978 O O . PHE A 1 122 ? 15.864 0.474 -7.909 1.00 93.12 122 PHE A O 1
ATOM 985 N N . LEU A 1 123 ? 14.832 -1.183 -9.030 1.00 91.88 123 LEU A N 1
ATOM 986 C CA . LEU A 1 123 ? 13.854 -1.456 -7.974 1.00 91.88 123 LEU A CA 1
ATOM 987 C C . LEU A 1 123 ? 14.531 -1.847 -6.656 1.00 91.88 123 LEU A C 1
ATOM 989 O O . LEU A 1 123 ? 14.210 -1.278 -5.617 1.00 91.88 123 LEU A O 1
ATOM 993 N N . HIS A 1 124 ? 15.523 -2.741 -6.708 1.00 87.56 124 HIS A N 1
ATOM 994 C CA . HIS A 1 124 ? 16.273 -3.150 -5.519 1.00 87.56 124 HIS A CA 1
ATOM 995 C C . HIS A 1 124 ? 17.033 -1.978 -4.879 1.00 87.56 124 HIS A C 1
ATOM 997 O O . HIS A 1 124 ? 17.037 -1.815 -3.658 1.00 87.56 124 HIS A O 1
ATOM 1003 N N . ALA A 1 125 ? 17.690 -1.143 -5.688 1.00 89.50 125 ALA A N 1
ATOM 1004 C CA . ALA A 1 125 ? 18.411 0.023 -5.187 1.00 89.50 125 ALA A CA 1
ATOM 1005 C C . ALA A 1 125 ? 17.465 1.079 -4.591 1.00 89.50 125 ALA A C 1
ATOM 1007 O O . ALA A 1 125 ? 17.798 1.689 -3.575 1.00 89.50 125 ALA A O 1
ATOM 1008 N N . LEU A 1 126 ? 16.289 1.270 -5.197 1.00 91.88 126 LEU A N 1
ATOM 1009 C CA . LEU A 1 126 ? 15.252 2.176 -4.709 1.00 91.88 126 LEU A CA 1
ATOM 1010 C C . LEU A 1 126 ? 14.708 1.699 -3.363 1.00 91.88 126 LEU A C 1
ATOM 1012 O O . LEU A 1 126 ? 14.649 2.484 -2.421 1.00 91.88 126 LEU A O 1
ATOM 1016 N N . GLU A 1 127 ? 14.387 0.410 -3.251 1.00 87.00 127 GLU A N 1
ATOM 1017 C CA . GLU A 1 127 ? 13.969 -0.205 -1.992 1.00 87.00 127 GLU A CA 1
ATOM 1018 C C . GLU A 1 127 ? 15.065 -0.064 -0.928 1.00 87.00 127 GLU A C 1
ATOM 1020 O O . GLU A 1 127 ? 14.809 0.440 0.155 1.00 87.00 127 GLU A O 1
ATOM 1025 N N . THR A 1 128 ? 16.319 -0.379 -1.251 1.00 85.56 128 THR A N 1
ATOM 1026 C CA . THR A 1 128 ? 17.436 -0.266 -0.294 1.00 85.56 128 THR A CA 1
ATOM 1027 C C . THR A 1 128 ? 17.632 1.163 0.228 1.00 8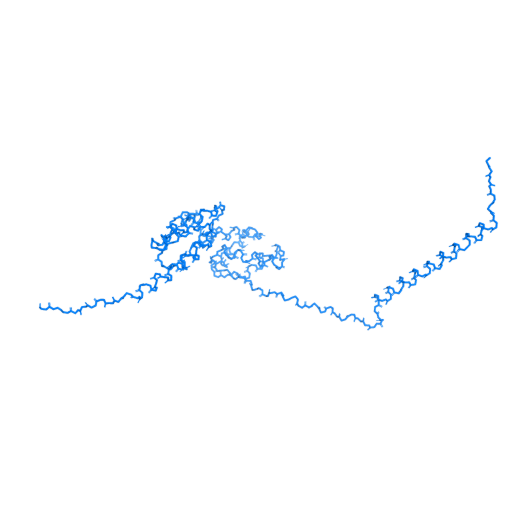5.56 128 THR A C 1
ATOM 1029 O O . THR A 1 128 ? 18.001 1.357 1.385 1.00 85.56 128 THR A O 1
ATOM 1032 N N . ARG A 1 129 ? 17.432 2.173 -0.627 1.00 86.38 129 ARG A N 1
ATOM 1033 C CA . ARG A 1 129 ? 17.678 3.580 -0.288 1.00 86.38 129 ARG A CA 1
ATOM 1034 C C . ARG A 1 129 ? 16.512 4.227 0.454 1.00 86.38 129 ARG A C 1
ATOM 1036 O O . ARG A 1 129 ? 16.762 4.993 1.380 1.00 86.38 129 ARG A O 1
ATOM 1043 N N . PHE A 1 130 ? 15.284 3.985 -0.001 1.00 85.81 130 PHE A N 1
ATOM 1044 C CA . PHE A 1 130 ? 14.098 4.713 0.453 1.00 85.81 130 PHE A CA 1
ATOM 1045 C C . PHE A 1 130 ? 13.176 3.878 1.331 1.00 85.81 130 PHE A C 1
ATOM 1047 O O . PHE A 1 130 ? 12.348 4.461 2.033 1.00 85.81 130 PHE A O 1
ATOM 1054 N N . ALA A 1 131 ? 13.257 2.539 1.294 1.00 74.94 131 ALA A N 1
ATOM 1055 C CA . ALA A 1 131 ? 12.430 1.736 2.185 1.00 74.94 131 ALA A CA 1
ATOM 1056 C C . ALA A 1 131 ? 12.821 2.033 3.635 1.00 74.94 131 ALA A C 1
ATOM 1058 O O . ALA A 1 131 ? 14.006 2.245 3.927 1.00 74.94 131 ALA A O 1
ATOM 1059 N N . PRO A 1 132 ? 11.842 2.037 4.553 1.00 67.00 132 PRO A N 1
ATOM 1060 C CA . PRO A 1 132 ? 12.152 2.067 5.968 1.00 67.00 132 PRO A CA 1
ATOM 1061 C C . PRO A 1 132 ? 13.159 0.954 6.265 1.00 67.00 132 PRO A C 1
ATOM 1063 O O . PRO A 1 132 ? 13.003 -0.176 5.797 1.00 67.00 132 PRO A O 1
ATOM 1066 N N . SER A 1 133 ? 14.254 1.299 6.948 1.00 58.88 133 SER A N 1
ATOM 1067 C CA . SER A 1 133 ? 15.374 0.374 7.139 1.00 58.88 133 SER A CA 1
ATOM 1068 C C . SER A 1 133 ? 14.886 -0.956 7.724 1.00 58.88 133 SER A C 1
ATOM 1070 O O . SER A 1 133 ? 13.971 -0.952 8.543 1.00 58.88 133 SER A O 1
ATOM 1072 N N . GLN A 1 134 ? 15.547 -2.077 7.415 1.00 50.84 134 GLN A N 1
ATOM 1073 C CA . GLN A 1 134 ? 15.233 -3.396 8.002 1.00 50.84 134 GLN A CA 1
ATOM 1074 C C . GLN A 1 134 ? 15.360 -3.468 9.543 1.00 50.84 134 GLN A C 1
ATOM 1076 O O . GLN A 1 134 ? 15.171 -4.528 10.134 1.00 50.84 134 GLN A O 1
ATOM 1081 N N . TYR A 1 135 ? 15.705 -2.354 10.197 1.00 53.03 135 TYR A N 1
ATOM 1082 C CA . TYR A 1 135 ? 15.641 -2.181 11.646 1.00 53.03 135 TYR A CA 1
ATOM 1083 C C . TYR A 1 135 ? 14.246 -1.816 12.159 1.00 53.03 135 TYR A C 1
ATOM 1085 O O . TYR A 1 135 ? 14.000 -1.932 13.360 1.00 53.03 135 TYR A O 1
ATOM 1093 N N . GLU A 1 136 ? 13.330 -1.388 11.293 1.00 61.03 136 GLU A N 1
ATOM 1094 C CA . GLU A 1 136 ? 11.917 -1.451 11.627 1.00 61.03 136 GLU A CA 1
ATOM 1095 C C . GLU A 1 136 ? 11.521 -2.926 11.577 1.00 61.03 136 GLU A C 1
ATOM 1097 O O . GLU A 1 136 ? 11.777 -3.624 10.600 1.00 61.03 136 GLU A O 1
ATOM 1102 N N . ASP A 1 137 ? 10.952 -3.424 12.669 1.00 79.81 137 ASP A N 1
ATOM 1103 C CA . ASP A 1 137 ? 10.345 -4.748 12.752 1.00 79.81 137 ASP A CA 1
ATOM 1104 C C . ASP A 1 137 ? 8.835 -4.565 12.531 1.00 79.81 137 ASP A C 1
ATOM 1106 O O . ASP A 1 137 ? 8.111 -4.375 13.514 1.00 79.81 137 ASP A O 1
ATOM 1110 N N . PRO A 1 138 ? 8.323 -4.571 11.274 1.00 82.69 138 PRO A N 1
ATOM 1111 C CA . PRO A 1 138 ? 6.903 -4.400 11.000 1.00 82.69 138 PRO A CA 1
ATOM 1112 C C . PRO A 1 138 ? 6.035 -5.378 11.780 1.00 82.69 138 PRO A C 1
ATOM 1114 O O . PRO A 1 138 ? 4.950 -5.012 12.223 1.00 82.69 138 PRO A O 1
ATOM 1117 N N . LYS A 1 139 ? 6.516 -6.613 11.991 1.00 86.12 139 LYS A N 1
ATOM 1118 C CA . LYS A 1 139 ? 5.804 -7.618 12.787 1.00 86.12 139 LYS A CA 1
ATOM 1119 C C . LYS A 1 139 ? 5.716 -7.157 14.236 1.00 86.12 139 LYS A C 1
ATOM 1121 O O . LYS A 1 139 ? 4.617 -7.085 14.778 1.00 86.12 139 LYS A O 1
ATOM 1126 N N . GLY A 1 140 ? 6.838 -6.802 14.855 1.00 87.06 140 GLY A N 1
ATOM 1127 C CA . GLY A 1 140 ? 6.876 -6.270 16.216 1.00 87.06 140 GLY A CA 1
ATOM 1128 C C . GLY A 1 140 ? 6.050 -4.996 16.391 1.00 87.06 140 GLY A C 1
ATOM 1129 O O . GLY A 1 140 ? 5.357 -4.855 17.400 1.00 87.06 140 GLY A O 1
ATOM 1130 N N . ALA A 1 141 ? 6.071 -4.096 15.407 1.00 89.31 141 ALA A N 1
ATOM 1131 C CA . ALA A 1 141 ? 5.236 -2.902 15.377 1.00 89.31 141 ALA A CA 1
ATOM 1132 C C . ALA A 1 141 ? 3.745 -3.264 15.294 1.00 89.31 141 ALA A C 1
ATOM 1134 O O . ALA A 1 141 ? 2.958 -2.755 16.088 1.00 89.31 141 ALA A O 1
ATOM 1135 N N . LEU A 1 142 ? 3.363 -4.207 14.424 1.00 92.81 142 LEU A N 1
ATOM 1136 C CA . LEU A 1 142 ? 1.988 -4.698 14.300 1.00 92.81 142 LEU A CA 1
ATOM 1137 C C . LEU A 1 142 ? 1.495 -5.341 15.605 1.00 92.81 142 LEU A C 1
ATOM 1139 O O . LEU A 1 142 ? 0.378 -5.072 16.037 1.00 92.81 142 LEU A O 1
ATOM 1143 N N . PHE A 1 143 ? 2.328 -6.154 16.267 1.00 91.00 143 PHE A N 1
ATOM 1144 C CA . PHE A 1 143 ? 1.989 -6.795 17.545 1.00 91.00 143 PHE A CA 1
ATOM 1145 C C . PHE A 1 143 ? 1.838 -5.801 18.703 1.00 91.00 143 PHE A C 1
ATOM 1147 O O . PHE A 1 143 ? 1.113 -6.081 19.656 1.00 91.00 143 PHE A O 1
ATOM 1154 N N . LYS A 1 144 ? 2.524 -4.656 18.643 1.00 93.31 144 LYS A N 1
ATOM 1155 C CA . LYS A 1 144 ? 2.438 -3.585 19.649 1.00 93.31 144 LYS A CA 1
ATOM 1156 C C . LYS A 1 144 ? 1.396 -2.520 19.300 1.00 93.31 144 LYS A C 1
ATOM 1158 O O . LYS A 1 144 ? 1.099 -1.671 20.143 1.00 93.31 144 LYS A O 1
ATOM 1163 N N . LEU A 1 145 ? 0.855 -2.541 18.081 1.00 95.25 145 LEU A N 1
ATOM 1164 C CA . LEU A 1 145 ? -0.081 -1.535 17.604 1.00 95.25 145 LEU A CA 1
ATOM 1165 C C . LEU A 1 145 ? -1.363 -1.567 18.440 1.00 95.25 145 LEU A C 1
ATOM 1167 O O . LEU A 1 145 ? -2.034 -2.594 18.552 1.00 95.25 145 LEU A O 1
ATOM 1171 N N . SER A 1 146 ? -1.736 -0.412 18.985 1.00 96.12 146 SER A N 1
ATOM 1172 C CA . SER A 1 146 ? -2.948 -0.249 19.784 1.00 96.12 146 SER A CA 1
ATOM 1173 C C . SER A 1 146 ? -3.768 0.947 19.311 1.00 96.12 146 SER A C 1
ATOM 1175 O O . SER A 1 146 ? -3.234 1.959 18.861 1.00 96.12 146 SER A O 1
ATOM 1177 N N . GLN A 1 147 ? -5.088 0.823 19.401 1.00 96.88 147 GLN A N 1
ATOM 1178 C CA . GLN A 1 147 ? -6.034 1.866 19.040 1.00 96.88 147 GLN A CA 1
ATOM 1179 C C . GLN A 1 147 ? -5.959 3.010 20.059 1.00 96.88 147 GLN A C 1
ATOM 1181 O O . GLN A 1 147 ? -6.455 2.902 21.183 1.00 96.88 147 GLN A O 1
ATOM 1186 N N . THR A 1 148 ? -5.413 4.146 19.640 1.00 94.00 148 THR A N 1
ATOM 1187 C CA . THR A 1 148 ? -5.346 5.377 20.443 1.00 94.00 148 THR A CA 1
ATOM 1188 C C . THR A 1 148 ? -6.532 6.301 20.158 1.00 94.00 148 THR A C 1
ATOM 1190 O O . THR A 1 148 ? -7.193 6.781 21.084 1.00 94.00 148 THR A O 1
ATOM 1193 N N . THR A 1 149 ? -6.879 6.478 18.884 1.00 92.56 149 THR A N 1
ATOM 1194 C CA . THR A 1 149 ? -7.938 7.377 18.404 1.00 92.56 149 THR A CA 1
ATOM 1195 C C . THR A 1 149 ? -9.164 6.582 17.929 1.00 92.56 149 THR A C 1
ATOM 1197 O O . THR A 1 149 ? -9.779 5.878 18.740 1.00 92.56 149 THR A O 1
ATOM 1200 N N . SER A 1 150 ? -9.535 6.701 16.652 1.00 96.56 150 SER A N 1
ATOM 1201 C CA . SER A 1 150 ? -10.681 6.032 16.032 1.00 96.56 150 SER A CA 1
ATOM 1202 C C . SER A 1 150 ? -10.320 4.639 15.516 1.00 96.56 150 SER A C 1
ATOM 1204 O O . SER A 1 150 ? -9.159 4.363 15.202 1.00 96.56 150 SER A O 1
ATOM 1206 N N . VAL A 1 151 ? -11.313 3.761 15.362 1.00 96.94 151 VAL A N 1
ATOM 1207 C CA . VAL A 1 151 ? -11.127 2.456 14.704 1.00 96.94 151 VAL A CA 1
ATOM 1208 C C . VAL A 1 151 ? -10.682 2.645 13.252 1.00 96.94 151 VAL A C 1
ATOM 1210 O O . VAL A 1 151 ? -9.877 1.861 12.760 1.00 96.94 151 VAL A O 1
ATOM 1213 N N . LYS A 1 152 ? -11.157 3.695 12.568 1.00 96.44 152 LYS A N 1
ATOM 1214 C CA . LYS A 1 152 ? -10.761 4.005 11.184 1.00 96.44 152 LYS A CA 1
ATOM 1215 C C . LYS A 1 152 ? -9.263 4.296 11.067 1.00 96.44 152 LYS A C 1
ATOM 1217 O O . LYS A 1 152 ? -8.608 3.767 10.176 1.00 96.44 152 LYS A O 1
ATOM 1222 N N . GLU A 1 153 ? -8.731 5.133 11.951 1.00 95.69 153 GLU A N 1
ATOM 1223 C CA . GLU A 1 153 ? -7.310 5.489 11.939 1.00 95.69 153 GLU A CA 1
ATOM 1224 C C . GLU A 1 153 ? -6.432 4.311 12.378 1.00 95.69 153 GLU A C 1
ATOM 1226 O O . GLU A 1 153 ? -5.419 4.026 11.744 1.00 95.69 153 GLU A O 1
ATOM 1231 N N . TYR A 1 154 ? -6.874 3.557 13.390 1.00 97.50 154 TYR A N 1
ATOM 1232 C CA . TYR A 1 154 ? -6.219 2.313 13.795 1.00 97.50 154 TYR A CA 1
ATOM 1233 C C . TYR A 1 154 ? -6.163 1.284 12.656 1.00 97.50 154 TYR A C 1
ATOM 1235 O O . TYR A 1 154 ? -5.111 0.697 12.421 1.00 97.50 154 TYR A O 1
ATOM 1243 N N . GLN A 1 155 ? -7.262 1.099 11.914 1.00 96.94 155 GLN A N 1
ATOM 1244 C CA . GLN A 1 155 ? -7.302 0.220 10.743 1.00 96.94 155 GLN A CA 1
ATOM 1245 C C . GLN A 1 155 ? -6.269 0.647 9.693 1.00 96.94 155 GLN A C 1
ATOM 1247 O O . GLN A 1 155 ? -5.529 -0.202 9.210 1.00 96.94 155 GLN A O 1
ATOM 1252 N N . ALA A 1 156 ? -6.184 1.942 9.373 1.00 94.25 156 ALA A N 1
ATOM 1253 C CA . ALA A 1 156 ? -5.230 2.439 8.382 1.00 94.25 156 ALA A CA 1
ATOM 1254 C C . ALA A 1 156 ? -3.769 2.172 8.795 1.00 94.25 156 ALA A C 1
ATOM 1256 O O . ALA A 1 156 ? -2.968 1.719 7.980 1.00 94.25 156 ALA A O 1
ATOM 1257 N N . GLN A 1 157 ? -3.428 2.385 10.072 1.00 92.81 157 GLN A N 1
ATOM 1258 C CA . GLN A 1 157 ? -2.094 2.066 10.600 1.00 92.81 157 GLN A CA 1
ATOM 1259 C C . GLN A 1 157 ? -1.814 0.557 10.570 1.00 92.81 157 GLN A C 1
ATOM 1261 O O . GLN A 1 157 ? -0.717 0.132 10.208 1.00 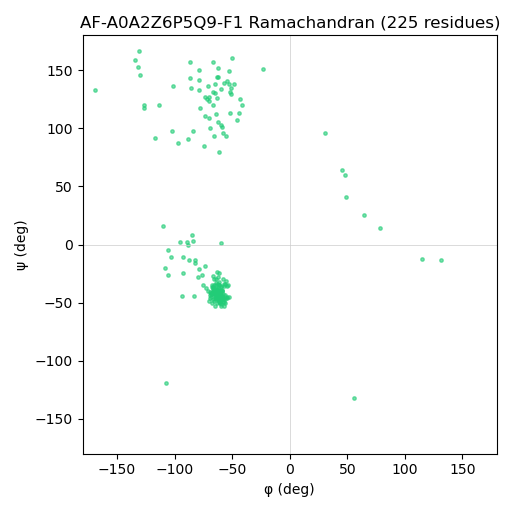92.81 157 GLN A O 1
ATOM 1266 N N . PHE A 1 158 ? -2.816 -0.257 10.914 1.00 95.38 158 PHE A N 1
ATOM 1267 C CA . PHE A 1 158 ? -2.718 -1.713 10.872 1.00 95.38 158 PHE A CA 1
ATOM 1268 C C . PHE A 1 158 ? -2.452 -2.217 9.450 1.00 95.38 158 PHE A C 1
ATOM 1270 O O . PHE A 1 158 ? -1.551 -3.025 9.249 1.00 95.38 158 PHE A O 1
ATOM 1277 N N . GLU A 1 159 ? -3.206 -1.725 8.465 1.00 93.31 159 GLU A N 1
ATOM 1278 C CA . GLU A 1 159 ? -3.045 -2.072 7.048 1.00 93.31 159 GLU A CA 1
ATOM 1279 C C . GLU A 1 159 ? -1.682 -1.629 6.514 1.00 93.31 159 GLU A C 1
ATOM 1281 O O . GLU A 1 159 ? -1.004 -2.415 5.854 1.00 93.31 159 GLU A O 1
ATOM 1286 N N . SER A 1 160 ? -1.238 -0.418 6.867 1.00 88.56 160 SER A N 1
ATOM 1287 C CA . SER A 1 160 ? 0.091 0.075 6.501 1.00 88.56 160 SER A CA 1
ATOM 1288 C C . SER A 1 160 ? 1.184 -0.879 6.979 1.00 88.56 160 SER A C 1
ATOM 1290 O O . SER A 1 160 ? 2.004 -1.299 6.175 1.00 88.56 160 SER A O 1
ATOM 1292 N N . LEU A 1 161 ? 1.172 -1.284 8.254 1.00 89.19 161 LEU A N 1
ATOM 1293 C CA . LEU A 1 161 ? 2.156 -2.227 8.799 1.00 89.19 161 LEU A CA 1
ATOM 1294 C C . LEU A 1 161 ? 2.021 -3.629 8.193 1.00 89.19 161 LEU A C 1
ATOM 1296 O O . LEU A 1 161 ? 3.025 -4.280 7.907 1.00 89.19 161 LEU A O 1
ATOM 1300 N N . ALA A 1 162 ? 0.789 -4.096 7.975 1.00 89.25 162 ALA A N 1
ATOM 1301 C CA . ALA A 1 162 ? 0.516 -5.408 7.400 1.00 89.25 162 ALA A CA 1
ATOM 1302 C C . ALA A 1 162 ? 1.062 -5.556 5.972 1.00 89.25 162 ALA A C 1
ATOM 1304 O O . ALA A 1 162 ? 1.535 -6.641 5.634 1.00 89.25 162 ALA A O 1
ATOM 1305 N N . ASN A 1 163 ? 1.061 -4.479 5.176 1.00 85.00 163 ASN A N 1
ATOM 1306 C CA . ASN A 1 163 ? 1.609 -4.463 3.814 1.00 85.00 163 ASN A CA 1
ATOM 1307 C C . ASN A 1 163 ? 3.114 -4.773 3.764 1.00 85.00 163 ASN A C 1
ATOM 1309 O O . ASN A 1 163 ? 3.602 -5.274 2.754 1.00 85.00 163 ASN A O 1
ATOM 1313 N N . HIS A 1 164 ? 3.844 -4.522 4.853 1.00 81.50 164 HIS A N 1
ATOM 1314 C CA . HIS A 1 164 ? 5.277 -4.811 4.962 1.00 81.50 164 HIS A CA 1
ATOM 1315 C C . HIS A 1 164 ? 5.576 -6.227 5.489 1.00 81.50 164 HIS A C 1
ATOM 1317 O O . HIS A 1 164 ? 6.736 -6.578 5.702 1.00 81.50 164 HIS A O 1
ATOM 1323 N N . ILE A 1 165 ? 4.554 -7.054 5.743 1.00 84.31 165 ILE A N 1
ATOM 1324 C CA . ILE A 1 165 ? 4.712 -8.379 6.350 1.00 84.31 165 ILE A CA 1
ATOM 1325 C C . ILE A 1 165 ? 4.330 -9.467 5.348 1.00 84.31 165 ILE A C 1
ATOM 1327 O O . ILE A 1 165 ? 3.178 -9.581 4.940 1.00 84.31 165 ILE A O 1
ATOM 1331 N N . VAL A 1 166 ? 5.282 -10.346 5.032 1.00 81.44 166 VAL A N 1
ATOM 1332 C CA . VAL A 1 166 ? 5.049 -11.523 4.182 1.00 81.44 166 VAL A CA 1
ATOM 1333 C C . VAL A 1 166 ? 4.920 -12.790 5.034 1.00 81.44 166 VAL A C 1
ATOM 1335 O O . VAL A 1 166 ? 5.696 -13.017 5.968 1.00 81.44 166 VAL A O 1
ATOM 1338 N N . GLY A 1 167 ? 3.939 -13.635 4.696 1.00 84.62 167 GLY A N 1
ATOM 1339 C CA . GLY A 1 167 ? 3.802 -14.996 5.232 1.00 84.62 167 GLY A CA 1
ATOM 1340 C C . GLY A 1 167 ? 3.213 -15.111 6.642 1.00 84.62 167 GLY A C 1
ATOM 1341 O O . GLY A 1 167 ? 3.315 -16.174 7.252 1.00 84.62 167 GLY A O 1
ATOM 1342 N N . LEU A 1 168 ? 2.605 -14.052 7.187 1.00 88.50 168 LEU A N 1
ATOM 1343 C CA . LEU A 1 168 ? 1.919 -14.133 8.477 1.00 88.50 168 LEU A CA 1
ATOM 1344 C C . LEU A 1 168 ? 0.525 -14.786 8.303 1.00 88.50 168 LEU A C 1
ATOM 1346 O O . LEU A 1 168 ? -0.216 -14.400 7.399 1.00 88.50 168 LEU A O 1
ATOM 1350 N N . PRO A 1 169 ? 0.130 -15.768 9.138 1.00 92.62 169 PRO A N 1
ATOM 1351 C CA . PRO A 1 169 ? -1.174 -16.416 9.007 1.00 92.62 169 PRO A CA 1
ATOM 1352 C C . PRO A 1 169 ? -2.350 -15.441 9.212 1.00 92.62 169 PRO A C 1
ATOM 1354 O O . PRO A 1 169 ? -2.285 -14.603 10.117 1.00 92.62 169 PRO A O 1
ATOM 1357 N N . PRO A 1 170 ? -3.477 -15.589 8.482 1.00 92.81 170 PRO A N 1
ATOM 1358 C CA . PRO A 1 170 ? -4.664 -14.738 8.651 1.00 92.81 170 PRO A CA 1
ATOM 1359 C C . PRO A 1 170 ? -5.209 -14.689 10.087 1.00 92.81 170 PRO A C 1
ATOM 1361 O O . PRO A 1 170 ? -5.645 -13.640 10.560 1.00 92.81 170 PRO A O 1
ATOM 1364 N N . SER A 1 171 ? -5.141 -15.810 10.812 1.00 93.56 171 SER A N 1
ATOM 1365 C CA . SER A 1 171 ? -5.538 -15.900 12.223 1.00 93.56 171 SER A CA 1
ATOM 1366 C C . SER A 1 171 ? -4.666 -15.044 13.146 1.00 93.56 171 SER A C 1
ATOM 1368 O O . SER A 1 171 ? -5.147 -14.541 14.164 1.00 93.56 171 SER A O 1
ATOM 1370 N N . CYS A 1 172 ? -3.397 -14.840 12.783 1.00 93.88 172 CYS A N 1
ATOM 1371 C CA . CYS A 1 172 ? -2.485 -13.972 13.512 1.00 93.88 172 CYS A CA 1
ATOM 1372 C C . CYS A 1 172 ? -2.893 -12.507 13.325 1.00 93.88 172 CYS A C 1
ATOM 1374 O O . CYS A 1 172 ? -3.099 -11.822 14.319 1.00 93.88 172 CYS A O 1
ATOM 1376 N N . TYR A 1 173 ? -3.143 -12.061 12.084 1.00 95.88 173 TYR A N 1
ATOM 1377 C CA . TYR A 1 173 ? -3.658 -10.709 11.821 1.00 95.88 173 TYR A CA 1
ATOM 1378 C C . TYR A 1 173 ? -4.969 -10.430 12.565 1.00 95.88 173 TYR A C 1
ATOM 1380 O O . TYR A 1 173 ? -5.114 -9.378 13.183 1.00 95.88 173 TYR A O 1
ATOM 1388 N N . LEU A 1 174 ? -5.902 -11.388 12.562 1.00 97.06 174 LEU A N 1
ATOM 1389 C CA . LEU A 1 174 ? -7.147 -11.290 13.324 1.00 97.06 174 LEU A CA 1
ATOM 1390 C C . LEU A 1 174 ? -6.881 -11.091 14.825 1.00 97.06 174 LEU A C 1
ATOM 1392 O O . LEU A 1 174 ? -7.433 -10.177 15.438 1.00 97.06 174 LEU A O 1
ATOM 1396 N N . SER A 1 175 ? -6.019 -11.927 15.406 1.00 95.88 175 SER A N 1
ATOM 1397 C CA . SER A 1 175 ? -5.683 -11.872 16.832 1.00 95.88 175 SER A CA 1
ATOM 1398 C C . SER A 1 175 ? -4.991 -10.557 17.200 1.00 95.88 175 SER A C 1
ATOM 1400 O O . SER A 1 175 ? -5.375 -9.924 18.184 1.00 95.88 175 SER A O 1
ATOM 1402 N N . CYS A 1 176 ? -4.030 -10.106 16.384 1.00 95.75 176 CYS A N 1
ATOM 1403 C CA . CYS A 1 176 ? -3.351 -8.820 16.541 1.00 95.75 176 CYS A CA 1
ATOM 1404 C C . CYS A 1 176 ? -4.353 -7.669 16.534 1.00 95.75 176 CYS A C 1
ATOM 1406 O O . CYS A 1 176 ? -4.387 -6.890 17.487 1.00 95.75 176 CYS A O 1
ATOM 1408 N N . PHE A 1 177 ? -5.211 -7.611 15.510 1.00 97.75 177 PHE A N 1
ATOM 1409 C CA . PHE A 1 177 ? -6.196 -6.546 15.358 1.00 97.75 177 PHE A CA 1
ATOM 1410 C C . PHE A 1 177 ? -7.116 -6.464 16.578 1.00 97.75 177 PHE A C 1
ATOM 1412 O O . PHE A 1 177 ? -7.256 -5.406 17.180 1.00 97.75 177 PHE A O 1
ATOM 1419 N N . ILE A 1 178 ? -7.691 -7.593 17.013 1.00 97.25 178 ILE A N 1
ATOM 1420 C CA . ILE A 1 178 ? -8.576 -7.621 18.187 1.00 97.25 178 ILE A CA 1
ATOM 1421 C C . ILE A 1 178 ? -7.822 -7.224 19.460 1.00 97.25 178 ILE A C 1
ATOM 1423 O O . ILE A 1 178 ? -8.361 -6.491 20.291 1.00 97.25 178 ILE A O 1
ATOM 1427 N N . SER A 1 179 ? -6.583 -7.696 19.634 1.00 96.81 179 SER A N 1
ATOM 1428 C CA . SER A 1 179 ? -5.792 -7.422 20.837 1.00 96.81 179 SER A CA 1
ATOM 1429 C C . SER A 1 179 ? -5.465 -5.937 21.012 1.00 96.81 179 SER A C 1
ATOM 1431 O O . SER A 1 179 ? -5.489 -5.457 22.151 1.00 96.81 179 SER A O 1
ATOM 1433 N N . GLY A 1 180 ? -5.243 -5.225 19.901 1.00 96.69 180 GLY A N 1
ATOM 1434 C CA . GLY A 1 180 ? -4.908 -3.805 19.873 1.00 96.69 180 GLY A CA 1
ATOM 1435 C C . GLY A 1 180 ? -6.106 -2.861 19.986 1.00 96.69 180 GLY A C 1
ATOM 1436 O O . GLY A 1 180 ? -5.908 -1.681 20.263 1.00 96.69 180 GLY A O 1
ATOM 1437 N N . LEU A 1 181 ? -7.348 -3.336 19.835 1.00 97.81 181 LEU A N 1
ATOM 1438 C CA . LEU A 1 181 ? -8.544 -2.509 20.047 1.00 97.81 181 LEU A CA 1
ATOM 1439 C C . LEU A 1 181 ? -8.646 -1.998 21.493 1.00 97.81 181 LEU A C 1
ATOM 1441 O O . LEU A 1 181 ? -8.249 -2.670 22.452 1.00 97.81 181 LEU A O 1
ATOM 1445 N N . LYS A 1 182 ? -9.289 -0.836 21.670 1.00 97.12 182 LYS A N 1
ATOM 1446 C CA . LYS A 1 182 ? -9.597 -0.294 23.003 1.00 97.12 182 LYS A CA 1
ATOM 1447 C C . LYS A 1 182 ? -10.372 -1.320 23.841 1.00 97.12 182 LYS A C 1
ATOM 1449 O O . LYS A 1 182 ? -11.302 -1.939 23.320 1.00 97.12 182 LYS A O 1
ATOM 1454 N N . PRO A 1 183 ? -10.102 -1.458 25.156 1.00 95.88 183 PRO A N 1
ATOM 1455 C CA . PRO A 1 183 ? -10.716 -2.501 25.986 1.00 95.88 183 PRO A CA 1
ATOM 1456 C C . PRO A 1 183 ? -12.254 -2.533 25.981 1.00 95.88 183 PRO A C 1
ATOM 1458 O O . PRO A 1 183 ? -12.845 -3.601 26.143 1.00 95.88 183 PRO A O 1
ATOM 1461 N N . ALA A 1 184 ? -12.913 -1.381 25.817 1.00 93.69 184 ALA A N 1
ATOM 1462 C CA . ALA A 1 184 ? -14.370 -1.299 25.704 1.00 93.69 184 ALA A CA 1
ATOM 1463 C C . ALA A 1 184 ? -14.883 -1.948 24.407 1.00 93.69 184 ALA A C 1
ATOM 1465 O O . ALA A 1 184 ? -15.738 -2.826 24.464 1.00 93.69 184 ALA A O 1
ATOM 1466 N N . ILE A 1 185 ? -14.294 -1.584 23.265 1.00 96.44 185 ILE A N 1
ATOM 1467 C CA . ILE A 1 185 ? -14.644 -2.118 21.942 1.00 96.44 185 ILE A CA 1
ATOM 1468 C C . ILE A 1 185 ? -14.238 -3.591 21.838 1.00 96.44 185 ILE A C 1
ATOM 1470 O O . ILE A 1 185 ? -15.035 -4.426 21.420 1.00 96.44 185 ILE A O 1
ATOM 1474 N N . ARG A 1 186 ? -13.025 -3.935 22.285 1.00 97.06 186 ARG A N 1
ATOM 1475 C CA . ARG A 1 186 ? -12.474 -5.296 22.235 1.00 97.06 186 ARG A CA 1
ATOM 1476 C C . ARG A 1 186 ? -13.398 -6.334 22.869 1.00 97.06 186 ARG A C 1
ATOM 1478 O O . ARG A 1 186 ? -13.593 -7.400 22.295 1.00 97.06 186 ARG A O 1
ATOM 1485 N N . ARG A 1 187 ? -13.958 -6.037 24.048 1.00 95.88 187 ARG A N 1
ATOM 1486 C CA . ARG A 1 187 ? -14.867 -6.956 24.756 1.00 95.88 187 ARG A CA 1
ATOM 1487 C C . ARG A 1 187 ? -16.143 -7.219 23.966 1.00 95.88 187 ARG A C 1
ATOM 1489 O O . ARG A 1 187 ? -16.538 -8.372 23.841 1.00 95.88 187 ARG A O 1
ATOM 1496 N N . GLU A 1 188 ? -16.747 -6.172 23.410 1.00 95.69 188 GLU A N 1
ATOM 1497 C CA . GLU A 1 188 ? -17.952 -6.307 22.590 1.00 95.69 188 GLU A CA 1
ATOM 1498 C C . GLU A 1 188 ? -17.651 -7.093 21.308 1.00 95.69 188 GLU A C 1
ATOM 1500 O O . GLU A 1 188 ? -18.377 -8.023 20.983 1.00 95.69 188 GLU A O 1
ATOM 1505 N N . VAL A 1 189 ? -16.546 -6.793 20.615 1.00 96.62 189 VAL A N 1
ATOM 1506 C CA . VAL A 1 189 ? -16.131 -7.536 19.411 1.00 96.62 189 VAL A CA 1
ATOM 1507 C C . VAL A 1 189 ? -15.913 -9.019 19.724 1.00 96.62 189 VAL A C 1
ATOM 1509 O O . VAL A 1 189 ? -16.428 -9.870 19.005 1.00 96.62 189 VAL A O 1
ATOM 1512 N N . LEU A 1 190 ? -15.214 -9.344 20.818 1.00 96.12 190 LEU A N 1
ATOM 1513 C CA . LEU A 1 190 ? -15.001 -10.730 21.252 1.00 96.12 190 LEU A CA 1
ATOM 1514 C C . LEU A 1 190 ? -16.308 -11.459 21.589 1.00 96.12 190 LEU A C 1
ATOM 1516 O O . LEU A 1 190 ? -16.399 -12.661 21.345 1.00 96.12 190 LEU A O 1
ATOM 1520 N N . ALA A 1 191 ? -17.326 -10.764 22.104 1.00 95.38 191 ALA A N 1
ATOM 1521 C CA . ALA A 1 191 ? -18.628 -11.369 22.391 1.00 95.38 191 ALA A CA 1
ATOM 1522 C C . ALA A 1 191 ? -19.325 -11.902 21.125 1.00 95.38 191 ALA A C 1
ATOM 1524 O O . ALA A 1 191 ? -20.066 -12.878 21.201 1.00 95.38 191 ALA A O 1
ATOM 1525 N N . PHE A 1 192 ? -19.040 -11.316 19.957 1.00 95.25 192 PHE A N 1
ATOM 1526 C CA . PHE A 1 192 ? -19.555 -11.771 18.661 1.00 95.25 192 PHE A CA 1
ATOM 1527 C C . PHE A 1 192 ? -18.688 -12.840 17.977 1.00 95.25 192 PHE A C 1
ATOM 1529 O O . PHE A 1 192 ? -19.056 -13.293 16.897 1.00 95.25 192 PHE A O 1
ATOM 1536 N N . GLN A 1 193 ? -17.564 -13.246 18.584 1.00 94.06 193 GLN A N 1
ATOM 1537 C CA . GLN A 1 193 ? -16.689 -14.330 18.103 1.00 94.06 193 GLN A CA 1
ATOM 1538 C C . GLN A 1 193 ? -16.342 -14.226 16.599 1.00 94.06 193 GLN A C 1
ATOM 1540 O O . GLN A 1 193 ? -16.675 -15.123 15.819 1.00 94.06 193 GLN A O 1
ATOM 1545 N N . PRO A 1 194 ? -15.696 -13.133 16.147 1.00 95.50 194 PRO A N 1
ATOM 1546 C CA . PRO A 1 194 ? -15.341 -12.983 14.743 1.00 95.50 194 PRO A CA 1
ATOM 1547 C C . PRO A 1 194 ? -14.328 -14.041 14.298 1.00 95.50 194 PRO A C 1
ATOM 1549 O O . PRO A 1 194 ? -13.341 -14.297 14.985 1.00 95.50 194 PRO A O 1
ATOM 1552 N N . VAL A 1 195 ? -14.539 -14.596 13.104 1.00 95.62 195 VAL A N 1
ATOM 1553 C CA . VAL A 1 195 ? -13.654 -15.609 12.495 1.00 95.62 195 VAL A CA 1
ATOM 1554 C C . VAL A 1 195 ? -12.759 -15.038 11.394 1.00 95.62 195 VAL A C 1
ATOM 1556 O O . VAL A 1 195 ? -11.827 -15.698 10.943 1.00 95.62 195 VAL A O 1
ATOM 1559 N N . THR A 1 196 ? -13.014 -13.798 10.964 1.00 96.38 196 THR A N 1
ATOM 1560 C CA . THR A 1 196 ? -12.220 -13.104 9.940 1.00 96.38 196 THR A CA 1
ATOM 1561 C C . THR A 1 196 ? -11.843 -11.694 10.375 1.00 96.38 196 THR A C 1
ATOM 1563 O O . THR A 1 196 ? -12.569 -11.044 11.131 1.00 96.38 196 THR A O 1
ATOM 1566 N N . LEU A 1 197 ? -10.719 -11.194 9.847 1.00 95.88 197 LEU A N 1
ATOM 1567 C CA . LEU A 1 197 ? -10.266 -9.819 10.076 1.00 95.88 197 LEU A CA 1
ATOM 1568 C C . LEU A 1 197 ? -11.319 -8.799 9.622 1.00 95.88 197 LEU A C 1
ATOM 1570 O O . LEU A 1 197 ? -11.626 -7.862 10.352 1.00 95.88 197 LEU A O 1
ATOM 1574 N N . VAL A 1 198 ? -11.934 -9.027 8.458 1.00 96.62 198 VAL A N 1
ATOM 1575 C CA . VAL A 1 198 ? -12.989 -8.159 7.913 1.00 96.62 198 VAL A CA 1
ATOM 1576 C C . VAL A 1 198 ? -14.178 -8.067 8.871 1.00 96.62 198 VAL A C 1
ATOM 1578 O O . VAL A 1 198 ? -14.653 -6.972 9.163 1.00 96.62 198 VAL A O 1
ATOM 1581 N N . GLN A 1 199 ? -14.629 -9.199 9.418 1.00 97.12 199 GLN A N 1
ATOM 1582 C CA . GLN A 1 199 ? -15.715 -9.217 10.397 1.00 97.12 199 GLN A CA 1
ATOM 1583 C C . GLN A 1 199 ? -15.332 -8.465 11.679 1.00 97.12 199 GLN A C 1
ATOM 1585 O O . GLN A 1 199 ? -16.132 -7.676 12.180 1.00 97.12 199 GLN A O 1
ATOM 1590 N N . ALA A 1 200 ? -14.113 -8.668 12.190 1.00 97.50 200 ALA A N 1
ATOM 1591 C CA . ALA A 1 200 ? -13.623 -7.961 13.371 1.00 97.50 200 ALA A CA 1
ATOM 1592 C C . ALA A 1 200 ? -13.557 -6.438 13.158 1.00 97.50 200 ALA A C 1
ATOM 1594 O O . ALA A 1 200 ? -13.974 -5.689 14.040 1.00 97.50 200 ALA A O 1
ATOM 1595 N N . ILE A 1 201 ? -13.106 -5.976 11.984 1.00 97.62 201 ILE A N 1
ATOM 1596 C CA . ILE A 1 2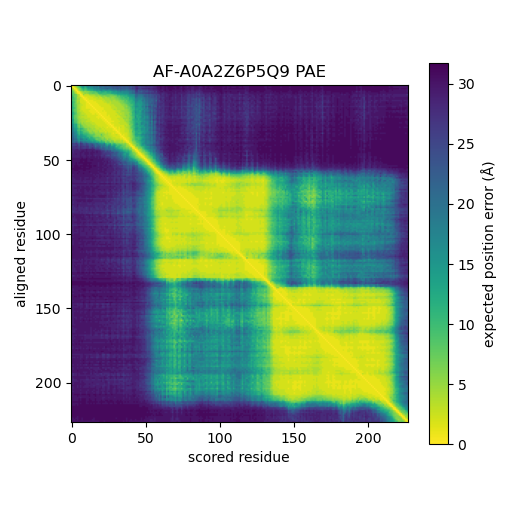01 ? -13.075 -4.551 11.614 1.00 97.62 201 ILE A CA 1
ATOM 1597 C C . ILE A 1 201 ? -14.492 -3.967 11.594 1.00 97.62 201 ILE A C 1
ATOM 1599 O O . ILE A 1 201 ? -14.739 -2.922 12.199 1.00 97.62 201 ILE A O 1
ATOM 1603 N N . SER A 1 202 ? -15.433 -4.636 10.925 1.00 97.19 202 SER A N 1
ATOM 1604 C CA . SER A 1 202 ? -16.822 -4.171 10.826 1.00 97.19 202 SER A CA 1
ATOM 1605 C C . SER A 1 202 ? -17.498 -4.094 12.195 1.00 97.19 202 SER A C 1
ATOM 1607 O O . SER A 1 202 ? -18.136 -3.091 12.515 1.00 97.19 202 SER A O 1
ATOM 1609 N N . LEU A 1 203 ? -17.308 -5.115 13.037 1.00 97.31 203 LEU A N 1
ATOM 1610 C CA . LEU A 1 203 ? -17.810 -5.114 14.409 1.00 97.31 203 LEU A CA 1
ATOM 1611 C C . LEU A 1 203 ? -17.174 -3.995 15.238 1.00 97.31 203 LEU A C 1
ATOM 1613 O O . LEU A 1 203 ? -17.886 -3.308 15.961 1.00 97.31 203 LEU A O 1
ATOM 1617 N N . ALA A 1 204 ? -15.863 -3.774 15.124 1.00 97.38 204 ALA A N 1
ATOM 1618 C CA . ALA A 1 204 ? -15.179 -2.717 15.865 1.00 97.38 204 ALA A CA 1
ATOM 1619 C C . ALA A 1 204 ? -15.741 -1.327 15.530 1.00 97.38 204 ALA A C 1
ATOM 1621 O O . ALA A 1 204 ? -16.013 -0.551 16.447 1.00 97.38 204 ALA A O 1
ATOM 1622 N N . LYS A 1 205 ? -15.982 -1.042 14.242 1.00 97.12 205 LYS A N 1
ATOM 1623 C CA . LYS A 1 205 ? -16.610 0.212 13.789 1.00 97.12 205 LYS A CA 1
ATOM 1624 C C . LYS A 1 205 ? -18.019 0.385 14.359 1.00 97.12 205 LYS A C 1
ATOM 1626 O O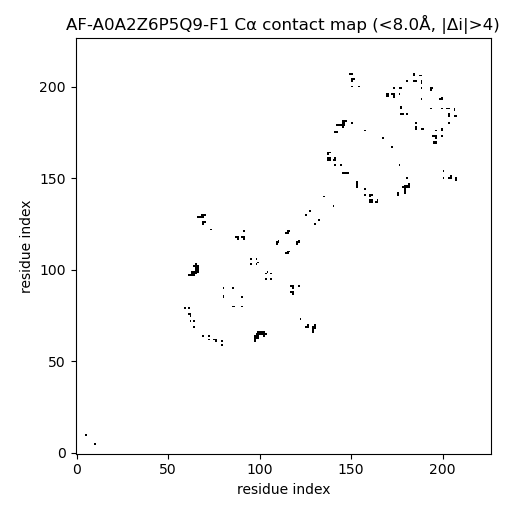 . LYS A 1 205 ? -18.319 1.432 14.921 1.00 97.12 205 LYS A O 1
ATOM 1631 N N . LEU A 1 206 ? -18.844 -0.662 14.282 1.00 96.19 206 LEU A N 1
ATOM 1632 C CA . LEU A 1 206 ? -20.208 -0.644 14.817 1.00 96.19 206 LEU A CA 1
ATOM 1633 C C . LEU A 1 206 ? -20.232 -0.388 16.333 1.00 96.19 206 LEU A C 1
ATOM 1635 O O . LEU A 1 206 ? -21.071 0.355 16.838 1.00 96.19 206 LEU A O 1
ATOM 1639 N N . GLN A 1 207 ? -19.312 -1.007 17.078 1.00 95.38 207 GLN A N 1
ATOM 1640 C CA . GLN A 1 207 ? -19.230 -0.788 18.520 1.00 95.38 207 GLN A CA 1
ATOM 1641 C C . GLN A 1 207 ? -18.745 0.627 18.846 1.00 95.38 207 GLN A C 1
ATOM 1643 O O . GLN A 1 207 ? -19.296 1.242 19.753 1.00 95.38 207 GLN A O 1
ATOM 1648 N N . GLU A 1 208 ? -17.763 1.165 18.115 1.00 95.62 208 GLU A N 1
ATOM 1649 C CA . GLU A 1 208 ? -17.299 2.549 18.293 1.00 95.62 208 GLU A CA 1
ATOM 1650 C C . GLU A 1 208 ? -18.440 3.567 18.138 1.00 95.62 208 GLU A C 1
ATOM 1652 O O . GLU A 1 208 ? -18.597 4.431 19.000 1.00 95.62 208 GLU A O 1
ATOM 1657 N N . GLU A 1 209 ? -19.283 3.409 17.114 1.00 93.94 209 GLU A N 1
ATOM 1658 C CA . GLU A 1 209 ? -20.470 4.246 16.886 1.00 93.94 209 GLU A CA 1
ATOM 1659 C C . GLU A 1 209 ? -21.466 4.156 18.054 1.00 93.94 209 GLU A C 1
ATOM 1661 O O . GLU A 1 209 ? -21.816 5.164 18.668 1.00 93.94 209 GLU A O 1
ATOM 1666 N N . LYS A 1 210 ? -21.814 2.934 18.477 1.00 91.75 210 LYS A N 1
ATOM 1667 C CA . LYS A 1 210 ? -22.687 2.693 19.640 1.00 91.75 210 LYS A CA 1
ATOM 1668 C C . LYS A 1 210 ? -22.146 3.322 20.934 1.00 91.75 210 LYS A C 1
ATOM 1670 O O . LYS A 1 210 ? -22.928 3.763 21.780 1.00 91.75 210 LYS A O 1
ATOM 1675 N N . PHE A 1 211 ? -20.826 3.337 21.138 1.00 88.38 211 PHE A N 1
ATOM 1676 C CA . PHE A 1 211 ? -20.211 3.990 22.299 1.00 88.38 211 PHE A CA 1
ATOM 1677 C C . PHE A 1 211 ? -20.245 5.520 22.193 1.00 88.38 211 PHE A C 1
ATOM 1679 O O . PHE A 1 211 ? -20.473 6.178 23.211 1.00 88.38 211 PHE A O 1
ATOM 1686 N N . ALA A 1 212 ? -20.064 6.082 20.995 1.00 87.75 212 ALA A N 1
ATOM 1687 C CA . ALA A 1 212 ? -20.170 7.520 20.757 1.00 87.75 212 ALA A CA 1
ATOM 1688 C C . ALA A 1 212 ? -21.595 8.040 21.030 1.00 87.75 212 ALA A C 1
ATOM 1690 O O . ALA A 1 212 ? -21.762 9.048 21.725 1.00 87.75 212 ALA A O 1
ATOM 1691 N N . ASP A 1 213 ? -22.622 7.304 20.597 1.00 86.31 213 ASP A N 1
ATOM 1692 C CA . ASP A 1 213 ? -24.028 7.649 20.849 1.00 86.31 213 ASP A CA 1
ATOM 1693 C C . ASP A 1 213 ? -24.361 7.648 22.345 1.00 86.31 213 ASP A C 1
ATOM 1695 O O . ASP A 1 213 ? -24.994 8.570 22.863 1.00 86.31 213 ASP A O 1
ATOM 1699 N N . ARG A 1 214 ? -23.881 6.637 23.079 1.00 79.62 214 ARG A N 1
ATOM 1700 C CA . ARG A 1 214 ? -24.098 6.530 24.531 1.00 79.62 214 ARG A CA 1
ATOM 1701 C C . ARG A 1 214 ? -23.368 7.614 25.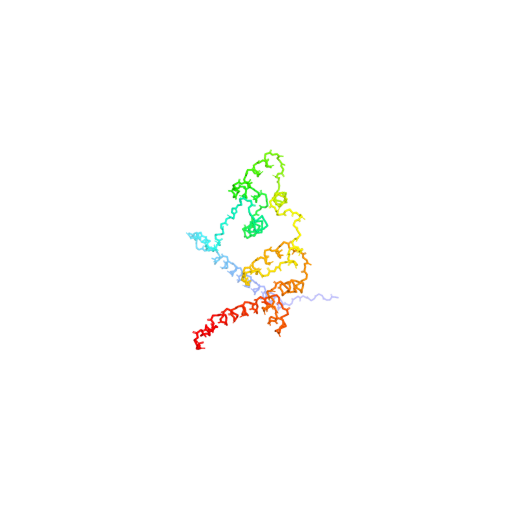322 1.00 79.62 214 ARG A C 1
ATOM 1703 O O . ARG A 1 214 ? -23.918 8.105 26.304 1.00 79.62 214 ARG A O 1
ATOM 1710 N N . GLY A 1 215 ? -22.163 8.003 24.900 1.00 70.06 215 GLY A N 1
ATOM 1711 C CA . GLY A 1 215 ? -21.428 9.121 25.503 1.00 70.06 215 GLY A CA 1
ATOM 1712 C C . GLY A 1 215 ? -22.114 10.474 25.285 1.00 70.06 215 GLY A C 1
ATOM 1713 O O . GLY A 1 215 ? -22.041 11.347 26.144 1.00 70.06 215 GLY A O 1
ATOM 1714 N N . SER A 1 216 ? -22.842 10.620 24.176 1.00 62.50 216 SER A N 1
ATOM 1715 C CA . SER A 1 216 ? -23.596 11.833 23.832 1.00 62.50 216 SER A CA 1
ATOM 1716 C C . SER A 1 216 ? -24.927 11.957 24.589 1.00 62.50 216 SER A C 1
ATOM 1718 O O . SER A 1 216 ? -25.462 13.054 24.728 1.00 62.50 216 SER A O 1
ATOM 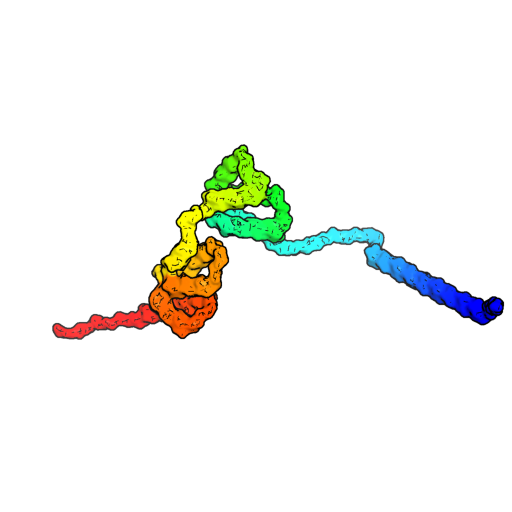1720 N N . GLN A 1 217 ? -25.465 10.843 25.098 1.00 57.34 217 GLN A N 1
ATOM 1721 C CA . GLN A 1 217 ? -26.757 10.780 25.794 1.00 57.34 217 GLN A CA 1
ATOM 1722 C C . GLN A 1 217 ? -26.658 10.879 27.323 1.00 57.34 217 GLN A C 1
ATOM 1724 O O . GLN A 1 217 ? -27.686 10.803 27.994 1.00 57.34 217 GLN A O 1
ATOM 1729 N N . GLN A 1 218 ? -25.465 11.047 27.903 1.00 47.78 218 GLN A N 1
ATOM 1730 C CA . GLN A 1 218 ? -25.316 11.137 29.356 1.00 47.78 218 GLN A CA 1
ATOM 1731 C C . GLN A 1 218 ? -25.827 12.507 29.857 1.00 47.78 218 GLN A C 1
ATOM 1733 O O . GLN A 1 218 ? -25.202 13.533 29.573 1.00 47.78 218 GLN A O 1
ATOM 1738 N N . PRO A 1 219 ? -26.957 12.581 30.592 1.00 48.97 219 PRO A N 1
ATOM 1739 C CA . PRO A 1 219 ? -27.476 13.850 31.079 1.00 48.97 219 PRO A CA 1
ATOM 1740 C C . PRO A 1 219 ? -26.555 14.371 32.182 1.00 48.97 219 PRO A C 1
ATOM 1742 O O . PRO A 1 219 ? -26.177 13.622 33.084 1.00 48.97 219 PRO A O 1
ATOM 1745 N N . ARG A 1 220 ? -26.241 15.673 32.157 1.00 50.59 220 ARG A N 1
ATOM 1746 C CA . ARG A 1 220 ? -25.759 16.390 33.343 1.00 50.59 220 ARG A CA 1
ATOM 1747 C C . ARG A 1 220 ? -26.824 16.243 34.431 1.00 50.59 220 ARG A C 1
ATOM 1749 O O . ARG A 1 220 ? -27.797 16.993 34.446 1.00 50.59 220 ARG A O 1
ATOM 1756 N N . SER A 1 221 ? -26.665 15.276 35.326 1.00 53.00 221 SER A N 1
ATOM 1757 C CA . SER A 1 221 ? -27.461 15.189 36.544 1.00 53.00 221 SER A CA 1
ATOM 1758 C C . SER A 1 221 ? -27.114 16.386 37.432 1.00 53.00 221 SER A C 1
ATOM 1760 O O . SER A 1 221 ? -26.115 16.377 38.144 1.00 53.00 221 SER A O 1
ATOM 1762 N N . THR A 1 222 ? -27.918 17.442 37.281 1.00 51.38 222 THR A N 1
ATOM 1763 C CA . THR A 1 222 ? -28.433 18.325 38.338 1.00 51.38 222 THR A CA 1
ATOM 1764 C C . THR A 1 222 ? -27.536 18.501 39.564 1.00 51.38 222 THR A C 1
ATOM 1766 O O . THR A 1 222 ? -27.658 17.775 40.548 1.00 51.38 222 THR A O 1
ATOM 1769 N N . GLN A 1 223 ? -26.745 19.576 39.565 1.00 51.84 223 GLN A N 1
ATOM 1770 C CA . GLN A 1 223 ? -26.596 20.367 40.785 1.00 51.84 223 GLN A CA 1
ATOM 1771 C C . GLN A 1 223 ? -27.935 21.075 41.017 1.00 51.84 223 GLN A C 1
ATOM 1773 O O . GLN A 1 223 ? -28.249 22.063 40.359 1.00 51.84 223 GLN A O 1
ATOM 1778 N N . SER A 1 224 ? -28.747 20.526 41.917 1.00 51.81 224 SER A N 1
ATOM 1779 C CA . SER A 1 224 ? -29.825 21.261 42.568 1.00 51.81 224 SER A CA 1
ATOM 1780 C C . SER A 1 224 ? -29.648 21.096 44.072 1.00 51.81 224 SER A C 1
ATOM 1782 O O . SER A 1 224 ? -29.645 19.978 44.578 1.00 51.81 224 SER A O 1
ATOM 1784 N N . ASN A 1 225 ? -29.430 22.245 44.711 1.00 53.91 225 ASN A N 1
ATOM 1785 C CA . ASN A 1 225 ? -29.379 22.564 46.138 1.00 53.91 225 ASN A CA 1
ATOM 1786 C C . ASN A 1 225 ? -30.111 21.614 47.092 1.00 53.91 225 ASN A C 1
ATOM 1788 O O . ASN A 1 225 ? -31.209 21.161 46.769 1.00 53.91 225 ASN A O 1
ATOM 1792 N N . ASN A 1 226 ? -29.610 21.519 48.336 1.00 50.38 226 ASN A N 1
ATOM 1793 C CA . ASN A 1 226 ? -30.413 21.979 49.477 1.00 50.38 226 ASN A CA 1
ATOM 1794 C C . ASN A 1 226 ? -29.667 22.083 50.828 1.00 50.38 226 ASN A C 1
ATOM 1796 O O . ASN A 1 226 ? -29.071 21.107 51.276 1.00 50.38 226 ASN A O 1
ATOM 1800 N N . HIS A 1 227 ? -29.907 23.240 51.470 1.00 49.84 227 HIS A N 1
ATOM 1801 C CA . HIS A 1 227 ? -29.670 23.698 52.855 1.00 49.84 227 HIS A CA 1
ATOM 1802 C C . HIS A 1 227 ? -28.289 24.250 53.214 1.00 49.84 227 HIS A C 1
ATOM 1804 O O . HIS A 1 227 ? -27.361 23.463 53.492 1.00 49.84 227 HIS A O 1
#

InterPro domains:
  IPR005162 Retrotransposon-derived protein PEG10, N-terminal capsid-like domain [PF03732] (93-182)

Organism: Trifolium subterraneum (NCBI:txid3900)

Solvent-accessible surface area (backbone atoms only — not comparable to full-atom values): 13547 Å² total; per-residue (Å²): 134,86,82,78,76,82,50,74,66,56,53,50,51,50,51,54,52,49,52,52,52,51,52,51,50,53,50,51,53,52,51,51,54,48,53,52,50,68,70,48,64,68,94,87,63,72,75,72,74,78,73,70,68,74,70,80,66,77,84,73,76,83,73,71,38,50,53,70,61,42,68,64,48,53,52,52,52,49,52,50,35,58,76,68,66,54,56,64,87,50,48,48,64,56,51,60,76,33,42,30,71,63,38,31,58,51,48,53,54,38,46,74,70,66,66,52,85,46,47,68,51,40,54,54,51,47,42,72,71,46,35,83,57,89,83,60,52,43,64,63,49,47,69,67,44,61,42,82,78,50,64,69,58,38,49,52,54,50,52,59,34,48,74,72,55,82,90,72,56,70,70,52,56,32,51,36,55,51,68,20,37,44,73,73,41,31,54,57,38,57,74,67,62,60,89,43,50,68,54,44,52,53,42,35,48,55,43,50,52,57,51,52,56,54,66,72,64,63,74,86,80,72,94,70,87,88,136

Secondary structure (DSSP, 8-state):
---PPPPHHHHHHHHHHHHHHHHHHHHHHHHHHHHHHHHS--TT-PPP-----------PPPPPBSSS-HHHHHHHHHHHHHHTT--HHHHHHHHHTTB-HHHHHHHHHHHHTT---SHHHHHHHHHHHHSPPTTS-HHHHHHH---SS-HHHHHHHHHHHHHT--S--HHHHHHHHHHHS-HHHHHHHHHT---SHHHHHHHHHHHHHHHHHHHHT----------

pLDDT: mean 83.03, std 15.23, range [42.38, 97.81]

Radius of gyration: 37.8 Å; Cα contacts (8 Å, |Δi|>4): 136; chains: 1; bounding box: 58×91×124 Å

Nearest PDB structures (foldseek):
  6s7x-assembly1_B  TM=4.532E-01  e=1.856E-05  Drosophila melanogaster
  7r24-assembly1_A  TM=3.874E-01  e=9.055E-04  Rattus norvegicus
  4x3x-assembly1_A  TM=7.632E-01  e=2.760E-01  Rattus norvegicus
  6tn7-assembly1_B  TM=7.773E-01  e=6.005E-01  Homo sapiens
  7r1z-assembly1_A  TM=5.051E-01  e=7.695E-02  Rattus norvegicus

Foldseek 3Di:
DDDDDDDPVNVVVVVVVVVVVVVVVVVVVVVVVVVVDVVDPDPPDDPDPPPPPPPVLVPDDQAADALPPLVVNVVRLVVVCVSVVPDFQCSLVVNLVRYDHPRNVVSVVCVVVVQDDTPVSVSVVSCPPRPDPPVPPLVVCLQPQADPDALVVSVVSNVVSVVVDPDDDQVVSLVSSLVRYDPQLSVQLVVVPDPGNVSSSVSSNVSRVVVVVVVVPDDPPDPDDDD